Protein AF-A0A5J4XDS5-F1 (afdb_monomer)

Solvent-accessible surface area (backbone atoms only — not comparable to full-atom values): 16730 Å² total; per-residue (Å²): 139,86,85,82,84,82,85,80,85,79,83,83,90,84,81,89,80,83,80,83,80,80,86,79,87,75,88,78,88,72,92,75,82,80,78,86,75,79,83,76,83,74,80,75,78,80,73,84,69,52,52,50,58,56,51,57,62,51,55,78,77,50,74,54,53,56,65,38,77,87,55,30,55,80,48,42,25,48,80,45,59,44,34,32,38,56,77,65,32,39,32,36,77,50,63,58,64,36,88,58,99,58,41,68,85,64,78,93,62,82,58,81,91,27,35,31,48,52,88,96,56,61,83,82,47,91,82,33,70,36,68,63,80,68,74,50,74,42,50,81,52,98,84,49,58,71,50,65,70,63,60,63,56,36,54,50,52,30,44,39,34,29,48,46,34,30,65,85,39,68,71,49,20,43,64,34,36,51,49,53,56,50,48,37,42,75,71,60,38,30,49,42,55,36,27,51,19,49,51,58,92,86,55,83,81,58,70,62,60,44,66,70,45,39,88,61,25,81,40,75,66,41,41,38,63,67,58,8,33,76,91,43,60,39,72,33,28,21,36,39,37,35,46,34,37,42,50,44,59,77,77,63,50,57,73,73,52,48,53,54,49,54,61,70,64,48,68,66,87,82,73,89,122

Structure (mmCIF, N/CA/C/O backbone):
data_AF-A0A5J4XDS5-F1
#
_entry.id   AF-A0A5J4XDS5-F1
#
loop_
_atom_site.group_PDB
_atom_site.id
_atom_site.type_symbol
_atom_site.label_atom_id
_atom_site.label_alt_id
_atom_site.label_comp_id
_atom_site.label_asym_id
_atom_site.label_entity_id
_atom_site.label_seq_id
_atom_site.pdbx_PDB_ins_code
_atom_site.Cartn_x
_atom_site.Cartn_y
_atom_site.Cartn_z
_atom_site.occupancy
_atom_site.B_iso_or_equiv
_atom_site.auth_seq_id
_atom_site.auth_comp_id
_atom_site.auth_asym_id
_atom_site.auth_atom_id
_atom_site.pdbx_PDB_model_num
ATOM 1 N N . MET A 1 1 ? 13.659 58.178 -5.964 1.00 44.28 1 MET A N 1
ATOM 2 C CA . MET A 1 1 ? 13.477 57.269 -4.811 1.00 44.28 1 MET A CA 1
ATOM 3 C C . MET A 1 1 ? 14.392 56.071 -5.012 1.00 44.28 1 MET A C 1
ATOM 5 O O . MET A 1 1 ? 14.182 55.314 -5.947 1.00 44.28 1 MET A O 1
ATOM 9 N N . ARG A 1 2 ? 15.479 55.996 -4.236 1.00 33.19 2 ARG A N 1
ATOM 10 C CA . ARG A 1 2 ? 16.483 54.921 -4.272 1.00 33.19 2 ARG A CA 1
ATOM 11 C C . ARG A 1 2 ? 16.094 53.871 -3.234 1.00 33.19 2 ARG A C 1
ATOM 13 O O . ARG A 1 2 ? 15.932 54.232 -2.074 1.00 33.19 2 ARG A O 1
ATOM 20 N N . LEU A 1 3 ? 15.968 52.613 -3.646 1.00 38.84 3 LEU A N 1
ATOM 21 C CA . LEU A 1 3 ? 15.881 51.472 -2.738 1.00 38.84 3 LEU A CA 1
ATOM 22 C C . LEU A 1 3 ? 17.268 50.832 -2.648 1.00 38.84 3 LEU A C 1
ATOM 24 O O . LEU A 1 3 ? 17.855 50.437 -3.653 1.00 38.84 3 LEU A O 1
ATOM 28 N N . THR A 1 4 ? 17.805 50.826 -1.436 1.00 45.28 4 THR A N 1
ATOM 29 C CA . THR A 1 4 ? 19.087 50.243 -1.041 1.00 45.28 4 THR A CA 1
ATOM 30 C C . THR A 1 4 ? 18.968 48.728 -0.904 1.00 45.28 4 THR A C 1
ATOM 32 O O . THR A 1 4 ? 18.099 48.238 -0.187 1.00 45.28 4 THR A O 1
ATOM 35 N N . LEU A 1 5 ? 19.873 48.003 -1.561 1.00 37.03 5 LEU A N 1
ATOM 36 C CA . LEU A 1 5 ? 20.116 46.575 -1.359 1.00 37.03 5 LEU A CA 1
ATOM 37 C C . LEU A 1 5 ? 20.863 46.376 -0.034 1.00 37.03 5 LEU A C 1
ATOM 39 O O . LEU A 1 5 ? 21.970 46.884 0.136 1.00 37.03 5 LEU A O 1
ATOM 43 N N . GLY A 1 6 ? 20.239 45.660 0.900 1.00 38.16 6 GLY A N 1
ATOM 44 C CA . GLY A 1 6 ? 20.872 45.195 2.130 1.00 38.16 6 GLY A CA 1
ATOM 45 C C . GLY A 1 6 ? 21.697 43.940 1.861 1.00 38.16 6 GLY A C 1
ATOM 46 O O . GLY A 1 6 ? 21.172 42.938 1.382 1.00 38.16 6 GLY A O 1
ATOM 47 N N . SER A 1 7 ? 22.989 44.010 2.166 1.00 36.56 7 SER A N 1
ATOM 48 C CA . SER A 1 7 ? 23.911 42.881 2.196 1.00 36.56 7 SER A CA 1
ATOM 49 C C . SER A 1 7 ? 23.673 42.036 3.451 1.00 36.56 7 SER A C 1
ATOM 51 O O . SER A 1 7 ? 23.652 42.555 4.566 1.00 36.56 7 SER A O 1
ATOM 53 N N . TRP A 1 8 ? 23.526 40.724 3.272 1.00 37.97 8 TRP A N 1
ATOM 54 C CA . TRP A 1 8 ? 23.546 39.740 4.353 1.00 37.97 8 TRP A CA 1
ATOM 55 C C . TRP A 1 8 ? 24.728 38.797 4.132 1.00 37.97 8 TRP A C 1
ATOM 57 O O . TRP A 1 8 ? 24.760 38.037 3.168 1.00 37.97 8 TRP A O 1
ATOM 67 N N . HIS A 1 9 ? 25.706 38.877 5.032 1.00 45.34 9 HIS A N 1
ATOM 68 C CA . HIS A 1 9 ? 26.712 37.840 5.243 1.00 45.34 9 HIS A CA 1
ATOM 69 C C . HIS A 1 9 ? 26.133 36.771 6.173 1.00 45.34 9 HIS A C 1
ATOM 71 O O . HIS A 1 9 ? 25.475 37.115 7.157 1.00 45.34 9 HIS A O 1
ATOM 77 N N . PRO A 1 10 ? 26.494 35.501 5.951 1.00 50.22 10 PRO A N 1
ATOM 78 C CA . PRO A 1 10 ? 26.895 34.701 7.096 1.00 50.22 10 PRO A CA 1
ATOM 79 C C . PRO A 1 10 ? 28.240 34.002 6.888 1.00 50.22 10 PRO A C 1
ATOM 81 O O . PRO A 1 10 ? 28.523 33.382 5.867 1.00 50.22 10 PRO A O 1
ATOM 84 N N . ASN A 1 11 ? 29.029 34.168 7.942 1.00 41.88 11 ASN A N 1
ATOM 85 C CA . ASN A 1 11 ? 30.254 33.507 8.349 1.00 41.88 11 ASN A CA 1
ATOM 86 C C . ASN A 1 11 ? 30.497 32.084 7.832 1.00 41.88 11 ASN A C 1
ATOM 88 O O . ASN A 1 11 ? 29.688 31.170 7.979 1.00 41.88 11 ASN A O 1
ATOM 92 N N . GLU A 1 12 ? 31.732 31.930 7.367 1.00 41.53 12 GLU A N 1
ATOM 93 C CA . GLU A 1 12 ? 32.509 30.704 7.322 1.00 41.53 12 GLU A CA 1
ATOM 94 C C . GLU A 1 12 ? 32.644 30.029 8.700 1.00 41.53 12 GLU A C 1
ATOM 96 O O . GLU A 1 12 ? 32.610 30.684 9.744 1.00 41.53 12 GLU A O 1
ATOM 101 N N . ARG A 1 13 ? 33.001 28.737 8.631 1.00 43.00 13 ARG A N 1
ATOM 102 C CA . ARG A 1 13 ? 33.495 27.823 9.679 1.00 43.00 13 ARG A CA 1
ATOM 103 C C . ARG A 1 13 ? 32.410 26.982 10.346 1.00 43.00 13 ARG A C 1
ATOM 105 O O . ARG A 1 13 ? 31.653 27.482 11.164 1.00 43.00 13 ARG A O 1
ATOM 112 N N . THR A 1 14 ? 32.433 25.672 10.071 1.00 39.72 14 THR A N 1
ATOM 113 C CA . THR A 1 14 ? 32.641 24.604 11.077 1.00 39.72 14 THR A CA 1
ATOM 114 C C . THR A 1 14 ? 32.752 23.230 10.384 1.00 39.72 14 THR A C 1
ATOM 116 O O . THR A 1 14 ? 31.780 22.708 9.861 1.00 39.72 14 THR A O 1
ATOM 119 N N . LEU A 1 15 ? 33.982 22.696 10.389 1.00 37.91 15 LEU A N 1
ATOM 120 C CA . LEU A 1 15 ? 34.402 21.285 10.471 1.00 37.91 15 LEU A CA 1
ATOM 121 C C . LEU A 1 15 ? 33.757 20.210 9.564 1.00 37.91 15 LEU A C 1
ATOM 123 O O . LEU A 1 15 ? 32.744 19.599 9.885 1.00 37.91 15 LEU A O 1
ATOM 127 N N . MET A 1 16 ? 34.512 19.854 8.519 1.00 36.12 16 MET A N 1
ATOM 128 C CA . MET A 1 16 ? 34.560 18.510 7.934 1.00 36.12 16 MET A CA 1
ATOM 129 C C . MET A 1 16 ? 35.111 17.511 8.965 1.00 36.12 16 MET A C 1
ATOM 131 O O . MET A 1 16 ? 36.278 17.602 9.348 1.00 36.12 16 MET A O 1
ATOM 135 N N . ALA A 1 17 ? 34.300 16.539 9.379 1.00 37.84 17 ALA A N 1
ATOM 136 C CA . ALA A 1 17 ? 34.775 15.319 10.023 1.00 37.84 17 ALA A CA 1
ATOM 137 C C . ALA A 1 17 ? 34.779 14.194 8.979 1.00 37.84 17 ALA A C 1
ATOM 139 O O . ALA A 1 17 ? 33.749 13.600 8.671 1.00 37.84 17 ALA A O 1
ATOM 140 N N . VAL A 1 18 ? 35.957 13.935 8.410 1.00 36.09 18 VAL A N 1
ATOM 141 C CA . VAL A 1 18 ? 36.234 12.765 7.570 1.00 36.09 18 VAL A CA 1
ATOM 142 C C . VAL A 1 18 ? 36.429 11.573 8.506 1.00 36.09 18 VAL A C 1
ATOM 144 O O . VAL A 1 18 ? 37.469 11.446 9.149 1.00 36.09 18 VAL A O 1
ATOM 147 N N . LEU A 1 19 ? 35.422 10.708 8.613 1.00 38.50 19 LEU A N 1
ATOM 148 C CA . LEU A 1 19 ? 35.568 9.404 9.256 1.00 38.50 19 LEU A CA 1
ATOM 149 C C . LEU A 1 19 ? 36.112 8.409 8.226 1.00 38.50 19 LEU A C 1
ATOM 151 O O . LEU A 1 19 ? 35.382 7.871 7.397 1.00 38.50 19 LEU A O 1
ATOM 155 N N . LEU A 1 20 ? 37.425 8.188 8.297 1.00 36.59 20 LEU A N 1
ATOM 156 C CA . LEU A 1 20 ? 38.096 7.009 7.758 1.00 36.59 20 LEU A CA 1
ATOM 157 C C . LEU A 1 20 ? 37.519 5.762 8.443 1.00 36.59 20 LEU A C 1
ATOM 159 O O . LEU A 1 20 ? 37.804 5.510 9.612 1.00 36.59 20 LEU A O 1
ATOM 163 N N . VAL A 1 21 ? 36.737 4.967 7.715 1.00 39.81 21 VAL A N 1
ATOM 164 C CA . VAL A 1 21 ? 36.449 3.579 8.095 1.00 39.81 21 VAL A CA 1
ATOM 165 C C . VAL A 1 21 ? 37.414 2.700 7.316 1.00 39.81 21 VAL A C 1
ATOM 167 O O . VAL A 1 21 ? 37.189 2.347 6.160 1.00 39.81 21 VAL A O 1
ATOM 170 N N . THR A 1 22 ? 38.543 2.400 7.948 1.00 43.88 22 THR A N 1
ATOM 171 C CA . THR A 1 22 ? 39.492 1.397 7.485 1.00 43.88 22 THR A CA 1
ATOM 172 C C . THR A 1 22 ? 38.860 0.012 7.582 1.00 43.88 22 THR A C 1
ATOM 174 O O . THR A 1 22 ? 38.459 -0.467 8.640 1.00 43.88 22 THR A O 1
ATOM 177 N N . SER A 1 23 ? 38.797 -0.626 6.425 1.00 45.25 23 SER A N 1
ATOM 178 C CA . SER A 1 23 ? 38.505 -2.029 6.183 1.00 45.25 23 SER A CA 1
ATOM 179 C C . SER A 1 23 ? 39.371 -2.969 7.032 1.00 45.25 23 SER A C 1
ATOM 181 O O . SER A 1 23 ? 40.581 -3.061 6.825 1.00 45.25 23 SER A O 1
ATOM 183 N N . LEU A 1 24 ? 38.731 -3.728 7.923 1.00 43.62 24 LEU A N 1
ATOM 184 C CA . LEU A 1 24 ? 39.265 -4.957 8.515 1.00 43.62 24 LEU A CA 1
ATOM 185 C C . LEU A 1 24 ? 38.541 -6.146 7.873 1.00 43.62 24 LEU A C 1
ATOM 187 O O . LEU A 1 24 ? 37.486 -6.591 8.319 1.00 43.62 24 LEU A O 1
ATOM 191 N N . LEU A 1 25 ? 39.121 -6.638 6.777 1.00 47.53 25 LEU A N 1
ATOM 192 C CA . LEU A 1 25 ? 38.858 -7.973 6.248 1.00 47.53 25 LEU A CA 1
ATOM 193 C C . LEU A 1 25 ? 39.498 -8.978 7.209 1.00 47.53 25 LEU A C 1
ATOM 195 O O . LEU A 1 25 ? 40.698 -9.234 7.135 1.00 47.53 25 LEU A O 1
ATOM 199 N N . GLN A 1 26 ? 38.700 -9.531 8.120 1.00 52.78 26 GLN A N 1
ATOM 200 C CA . GLN A 1 26 ? 39.111 -10.658 8.948 1.00 52.78 26 GLN A CA 1
ATOM 201 C C . GLN A 1 26 ? 38.368 -11.911 8.487 1.00 52.78 26 GLN A C 1
ATOM 203 O O . GLN A 1 26 ? 37.186 -12.122 8.752 1.00 52.78 26 GLN A O 1
ATOM 208 N N . THR A 1 27 ? 39.096 -12.724 7.731 1.00 52.31 27 THR A N 1
ATOM 209 C CA . THR A 1 27 ? 38.747 -14.076 7.315 1.00 52.31 27 THR A CA 1
ATOM 210 C C . THR A 1 27 ? 38.694 -14.998 8.533 1.00 52.31 27 THR A C 1
ATOM 212 O O . THR A 1 27 ? 39.710 -15.529 8.973 1.00 52.31 27 THR A O 1
ATOM 215 N N . CYS A 1 28 ? 37.495 -15.242 9.059 1.00 49.91 28 CYS A N 1
ATOM 216 C CA . CYS A 1 28 ? 37.241 -16.376 9.945 1.00 49.91 28 CYS A CA 1
ATOM 217 C C . CYS A 1 28 ? 36.595 -17.503 9.136 1.00 49.91 28 CYS A C 1
ATOM 219 O O . CYS A 1 28 ? 35.375 -17.613 9.037 1.00 49.91 28 CYS A O 1
ATOM 221 N N . ALA A 1 29 ? 37.439 -18.356 8.553 1.00 51.97 29 ALA A N 1
ATOM 222 C CA . ALA A 1 29 ? 37.037 -19.701 8.176 1.00 51.97 29 ALA A CA 1
ATOM 223 C C . ALA A 1 29 ? 36.896 -20.518 9.469 1.00 51.97 29 ALA A C 1
ATOM 225 O O . ALA A 1 29 ? 37.878 -20.812 10.147 1.00 51.97 29 ALA A O 1
ATOM 226 N N . SER A 1 30 ? 35.667 -20.849 9.850 1.00 51.22 30 SER A N 1
ATOM 227 C CA . SER A 1 30 ? 35.390 -21.781 10.942 1.00 51.22 30 SER A CA 1
ATOM 228 C C . SER A 1 30 ? 34.390 -22.811 10.449 1.00 51.22 30 SER A C 1
ATOM 230 O O . SER A 1 30 ? 33.228 -22.509 10.190 1.00 51.22 30 SER A O 1
ATOM 232 N N . SER A 1 31 ? 34.882 -24.036 10.280 1.00 52.12 31 SER A N 1
ATOM 233 C CA . SER A 1 31 ? 34.093 -25.223 9.990 1.00 52.12 31 SER A CA 1
ATOM 234 C C . SER A 1 31 ? 33.185 -25.533 11.180 1.00 52.12 31 SER A C 1
ATOM 236 O O . SER A 1 31 ? 33.650 -26.030 12.207 1.00 52.12 31 SER A O 1
ATOM 238 N N . THR A 1 32 ? 31.893 -25.259 11.052 1.00 50.78 32 THR A N 1
ATOM 239 C CA . THR A 1 32 ? 30.881 -25.722 12.002 1.00 50.78 32 THR A CA 1
ATOM 240 C C . THR A 1 32 ? 30.202 -26.964 11.441 1.00 50.78 32 THR A C 1
ATOM 242 O O . THR A 1 32 ? 29.441 -26.934 10.476 1.00 50.78 32 THR A O 1
ATOM 245 N N . SER A 1 33 ? 30.514 -28.102 12.055 1.00 53.06 33 SER A N 1
ATOM 246 C CA . SER A 1 33 ? 29.739 -29.328 11.932 1.00 53.06 33 SER A CA 1
ATOM 247 C C . SER A 1 33 ? 28.336 -29.076 12.489 1.00 53.06 33 SER A C 1
ATOM 249 O O . SER A 1 33 ? 28.164 -28.748 13.661 1.00 53.06 33 SER A O 1
ATOM 251 N N . PHE A 1 34 ? 27.316 -29.203 11.641 1.00 45.38 34 PHE A N 1
ATOM 252 C CA . PHE A 1 34 ? 25.920 -29.115 12.060 1.00 45.38 34 PHE A CA 1
ATOM 253 C C . PHE A 1 34 ? 25.530 -30.380 12.843 1.00 45.38 34 PHE A C 1
ATOM 255 O O . PHE A 1 34 ? 25.519 -31.470 12.262 1.00 45.38 34 PHE A O 1
ATOM 262 N N . PRO A 1 35 ? 25.155 -30.285 14.132 1.00 55.28 35 PRO A N 1
ATOM 263 C CA . PRO A 1 35 ? 24.505 -31.393 14.809 1.00 55.28 35 PRO A CA 1
ATOM 264 C C . PRO A 1 35 ? 23.098 -31.581 14.223 1.00 55.28 35 PRO A C 1
ATOM 266 O O . PRO A 1 35 ? 22.279 -30.659 14.218 1.00 55.28 35 PRO A O 1
ATOM 269 N N . ARG A 1 36 ? 22.807 -32.795 13.738 1.00 50.47 36 ARG A N 1
ATOM 270 C CA . ARG A 1 36 ? 21.452 -33.251 13.389 1.00 50.47 36 ARG A CA 1
ATOM 271 C C . ARG A 1 36 ? 20.545 -33.110 14.619 1.00 50.47 36 ARG A C 1
ATOM 273 O O . ARG A 1 36 ? 20.553 -33.967 15.498 1.00 50.47 36 ARG A O 1
ATOM 280 N N . ARG A 1 37 ? 19.753 -32.036 14.681 1.00 54.66 37 ARG A N 1
ATOM 281 C CA . ARG A 1 37 ? 18.633 -31.911 15.622 1.00 54.66 37 ARG A CA 1
ATOM 282 C C . ARG A 1 37 ? 17.518 -32.855 15.183 1.00 54.66 37 ARG A C 1
ATOM 284 O O . ARG A 1 37 ? 16.937 -32.677 14.116 1.00 54.66 37 ARG A O 1
ATOM 291 N N . GLY A 1 38 ? 17.234 -33.853 16.016 1.00 47.50 38 GLY A N 1
ATOM 292 C CA . GLY A 1 38 ? 16.010 -34.638 15.929 1.00 47.50 38 GLY A CA 1
ATOM 293 C C . GLY A 1 38 ? 14.800 -33.718 16.075 1.00 47.50 38 GLY A C 1
ATOM 294 O O . GLY A 1 38 ? 14.717 -32.933 17.019 1.00 47.50 38 GLY A O 1
ATOM 295 N N . ILE A 1 39 ? 13.889 -33.791 15.110 1.00 51.75 39 ILE A N 1
ATOM 296 C CA . ILE A 1 39 ? 12.628 -33.056 15.113 1.00 51.75 39 ILE A CA 1
ATOM 297 C C . ILE A 1 39 ? 11.706 -33.771 16.102 1.00 51.75 39 ILE A C 1
ATOM 299 O O . ILE A 1 39 ? 11.041 -34.745 15.759 1.00 51.75 39 ILE A O 1
ATOM 303 N N . ALA A 1 40 ? 11.697 -33.315 17.353 1.00 50.09 40 ALA A N 1
ATOM 304 C CA . ALA A 1 40 ? 10.599 -33.606 18.259 1.00 50.09 40 ALA A CA 1
ATOM 305 C C . ALA A 1 40 ? 9.395 -32.786 17.780 1.00 50.09 40 ALA A C 1
ATOM 307 O O . ALA A 1 40 ? 9.408 -31.556 17.838 1.00 50.09 40 ALA A O 1
ATOM 308 N N . ALA A 1 41 ? 8.386 -33.467 17.240 1.00 47.97 41 ALA A N 1
ATOM 309 C CA . ALA A 1 41 ? 7.118 -32.863 16.861 1.00 47.97 41 ALA A CA 1
ATOM 310 C C . ALA A 1 41 ? 6.388 -32.406 18.131 1.00 47.97 41 ALA A C 1
ATOM 312 O O . ALA A 1 41 ? 5.669 -33.173 18.769 1.00 47.97 41 ALA A O 1
ATOM 313 N N . THR A 1 42 ? 6.607 -31.154 18.529 1.00 49.72 42 THR A N 1
ATOM 314 C CA . THR A 1 42 ? 5.822 -30.511 19.580 1.00 49.72 42 THR A CA 1
ATOM 315 C C . THR A 1 42 ? 4.400 -30.354 19.057 1.00 49.72 42 THR A C 1
ATOM 317 O O . THR A 1 42 ? 4.150 -29.568 18.143 1.00 49.72 42 THR A O 1
ATOM 320 N N . ALA A 1 43 ? 3.473 -31.136 19.607 1.00 46.66 43 ALA A N 1
ATOM 321 C CA . ALA A 1 43 ? 2.050 -31.013 19.337 1.00 46.66 43 ALA A CA 1
ATOM 322 C C . ALA A 1 43 ? 1.596 -29.591 19.705 1.00 46.66 43 ALA A C 1
ATOM 324 O O . ALA A 1 43 ? 1.446 -29.257 20.879 1.00 46.66 43 ALA A O 1
ATOM 325 N N . GLN A 1 44 ? 1.421 -28.734 18.699 1.00 45.72 44 GLN A N 1
ATOM 326 C CA . GLN A 1 44 ? 0.765 -27.446 18.873 1.00 45.72 44 GLN A CA 1
ATOM 327 C C . GLN A 1 44 ? -0.707 -27.717 19.164 1.00 45.72 44 GLN A C 1
ATOM 329 O O . GLN A 1 44 ? -1.492 -28.055 18.276 1.00 45.72 44 GLN A O 1
ATOM 334 N N . THR A 1 45 ? -1.074 -27.598 20.434 1.00 45.69 45 THR A N 1
ATOM 335 C CA . THR A 1 45 ? -2.458 -27.579 20.889 1.00 45.69 45 THR A CA 1
ATOM 336 C C . THR A 1 45 ? -3.162 -26.426 20.176 1.00 45.69 45 THR A C 1
ATOM 338 O O . THR A 1 45 ? -2.945 -25.261 20.500 1.00 45.69 45 THR A O 1
ATOM 341 N N . LYS A 1 46 ? -3.964 -26.746 19.153 1.00 46.81 46 LYS A N 1
ATOM 342 C CA . LYS A 1 46 ? -4.830 -25.806 18.430 1.00 46.81 46 LYS A CA 1
ATOM 343 C C . LYS A 1 46 ? -5.877 -25.266 19.407 1.00 46.81 46 LYS A C 1
ATOM 345 O O . LYS A 1 46 ? -6.981 -25.795 19.509 1.00 46.81 46 LYS A O 1
ATOM 350 N N . THR A 1 47 ? -5.543 -24.218 20.148 1.00 53.59 47 THR A N 1
ATOM 351 C CA . THR A 1 47 ? -6.560 -23.362 20.747 1.00 53.59 47 THR A CA 1
ATOM 352 C C . THR A 1 47 ? -7.282 -22.689 19.588 1.00 53.59 47 THR A C 1
ATOM 354 O O . THR A 1 47 ? -6.724 -21.881 18.851 1.00 53.59 47 THR A O 1
ATOM 357 N N . SER A 1 48 ? -8.525 -23.112 19.370 1.00 52.72 48 SER A N 1
ATOM 358 C CA . SER A 1 48 ? -9.473 -22.557 18.406 1.00 52.72 48 SER A CA 1
ATOM 359 C C . SER A 1 48 ? -9.882 -21.135 18.821 1.00 52.72 48 SER A C 1
ATOM 361 O O . SER A 1 48 ? -11.055 -20.848 19.063 1.00 52.72 48 SER A O 1
ATOM 363 N N . ASN A 1 49 ? -8.919 -20.225 18.931 1.00 58.75 49 ASN A N 1
ATOM 364 C CA . ASN A 1 49 ? -9.220 -18.810 19.019 1.00 58.75 49 ASN A CA 1
ATOM 365 C C . ASN A 1 49 ? -9.602 -18.375 17.610 1.00 58.75 49 ASN A C 1
ATOM 367 O O . ASN A 1 49 ? -8.766 -18.329 16.709 1.00 58.75 49 ASN A O 1
ATOM 371 N N . SER A 1 50 ? -10.899 -18.135 17.410 1.00 73.50 50 SER A N 1
ATOM 372 C CA . SER A 1 50 ? -11.416 -17.583 16.162 1.00 73.50 50 SER A CA 1
ATOM 373 C C . SER A 1 50 ? -10.585 -16.346 15.785 1.00 73.50 50 SER A C 1
ATOM 375 O O . SER A 1 50 ? -10.423 -15.471 16.642 1.00 73.50 50 SER A O 1
ATOM 377 N N . PRO A 1 51 ? -10.073 -16.230 14.544 1.00 72.88 51 PRO A N 1
ATOM 378 C CA . PRO A 1 51 ? -9.284 -15.077 14.093 1.00 72.88 51 PRO A CA 1
ATOM 379 C C . PRO A 1 51 ? -9.953 -13.735 14.412 1.00 72.88 51 PRO A C 1
ATOM 381 O O . PRO A 1 51 ? -9.292 -12.767 14.778 1.00 72.88 51 PRO A O 1
ATOM 384 N N . ARG A 1 52 ? -11.291 -13.710 14.380 1.00 76.00 52 ARG A N 1
ATOM 385 C CA . ARG A 1 52 ? -12.111 -12.559 14.765 1.00 76.00 52 ARG A CA 1
ATOM 386 C C . ARG A 1 52 ? -11.882 -12.120 16.215 1.00 76.00 52 ARG A C 1
ATOM 388 O O . ARG A 1 52 ? -11.769 -10.928 16.471 1.00 76.00 52 ARG A O 1
ATOM 395 N N . ALA A 1 53 ? -11.800 -13.057 17.159 1.00 74.56 53 ALA A N 1
ATOM 396 C CA . ALA A 1 53 ? -11.589 -12.744 18.573 1.00 74.56 53 ALA A CA 1
ATOM 397 C C . ALA A 1 53 ? -10.194 -12.147 18.821 1.00 74.56 53 ALA A C 1
ATOM 399 O O . ALA A 1 53 ? -10.060 -11.223 19.617 1.00 74.56 53 ALA A O 1
ATOM 400 N N . ALA A 1 54 ? -9.176 -12.626 18.097 1.00 75.75 54 ALA A N 1
ATOM 401 C CA . ALA A 1 54 ? -7.824 -12.075 18.175 1.00 75.75 54 ALA A CA 1
ATOM 402 C C . ALA A 1 54 ? -7.764 -10.627 17.662 1.00 75.75 54 ALA A C 1
ATOM 404 O O . ALA A 1 54 ? -7.136 -9.781 18.295 1.00 75.75 54 ALA A O 1
ATOM 405 N N . VAL A 1 55 ? -8.459 -10.327 16.558 1.00 77.94 55 VAL A N 1
ATOM 406 C CA . VAL A 1 55 ? -8.558 -8.956 16.034 1.00 77.94 55 VAL A CA 1
ATOM 407 C C . VAL A 1 55 ? -9.261 -8.041 17.036 1.00 77.94 55 VAL A C 1
ATOM 409 O O . VAL A 1 55 ? -8.734 -6.978 17.342 1.00 77.94 55 VAL A O 1
ATOM 412 N N . VAL A 1 56 ? -10.402 -8.457 17.595 1.00 78.62 56 VAL A N 1
ATOM 413 C CA . VAL A 1 56 ? -11.139 -7.652 18.589 1.00 78.62 56 VAL A CA 1
ATOM 414 C C . VAL A 1 56 ? -10.281 -7.368 19.825 1.00 78.62 56 VAL A C 1
ATOM 416 O O . VAL A 1 56 ? -10.188 -6.217 20.239 1.00 78.62 56 VAL A O 1
ATOM 419 N N . ALA A 1 57 ? -9.604 -8.380 20.373 1.00 75.75 57 ALA A N 1
ATOM 420 C CA . ALA A 1 57 ? -8.757 -8.205 21.552 1.00 75.75 57 ALA A CA 1
ATOM 421 C C . ALA A 1 57 ? -7.599 -7.222 21.303 1.00 75.75 57 ALA A C 1
ATOM 423 O O . ALA A 1 57 ? -7.308 -6.382 22.150 1.00 75.75 57 ALA A O 1
ATOM 424 N N . ASN A 1 58 ? -6.967 -7.280 20.126 1.00 80.56 58 ASN A N 1
ATOM 425 C CA . ASN A 1 58 ? -5.859 -6.384 19.789 1.00 80.56 58 ASN A CA 1
ATOM 426 C C . ASN A 1 58 ? -6.313 -4.920 19.611 1.00 80.56 58 ASN A C 1
ATOM 428 O O . ASN A 1 58 ? -5.545 -3.989 19.852 1.00 80.56 58 ASN A O 1
ATOM 432 N N . GLN A 1 59 ? -7.572 -4.695 19.222 1.00 85.75 59 GLN A N 1
ATOM 433 C CA . GLN A 1 59 ? -8.112 -3.352 19.002 1.00 85.75 59 GLN A CA 1
ATOM 434 C C . GLN A 1 59 ? -8.278 -2.528 20.277 1.00 85.75 59 GLN A C 1
ATOM 436 O O . GLN A 1 59 ? -8.273 -1.299 20.204 1.00 85.75 59 GLN A O 1
ATOM 441 N N . GLU A 1 60 ? -8.450 -3.142 21.441 1.00 87.69 60 GLU A N 1
ATOM 442 C CA . GLU A 1 60 ? -8.657 -2.373 22.672 1.00 87.69 60 GLU A CA 1
ATOM 443 C C . GLU A 1 60 ? -7.368 -1.704 23.162 1.00 87.69 60 GLU A C 1
ATOM 445 O O . GLU A 1 60 ? -7.426 -0.633 23.762 1.00 87.69 60 GLU A O 1
ATOM 450 N N . THR A 1 61 ? -6.209 -2.284 22.846 1.00 90.25 61 THR A N 1
ATOM 451 C CA . THR A 1 61 ? -4.922 -1.894 23.438 1.00 90.25 61 THR A CA 1
ATOM 452 C C . THR A 1 61 ? -3.927 -1.275 22.460 1.00 90.25 61 THR A C 1
ATOM 454 O O . THR A 1 61 ? -2.867 -0.832 22.892 1.00 90.25 61 THR A O 1
ATOM 457 N N . CYS A 1 62 ? -4.213 -1.261 21.157 1.00 92.62 62 CYS A N 1
ATOM 458 C CA . CYS A 1 62 ? -3.264 -0.765 20.162 1.00 92.62 62 CYS A CA 1
ATOM 459 C C . CYS A 1 62 ? -3.313 0.759 19.978 1.00 92.62 62 CYS A C 1
ATOM 461 O O . CYS A 1 62 ? -4.380 1.380 20.018 1.00 92.62 62 CYS A O 1
ATOM 463 N N . GLU A 1 63 ? -2.152 1.341 19.684 1.00 93.31 63 GLU A N 1
ATOM 464 C CA . GLU A 1 63 ? -2.043 2.689 19.134 1.00 93.31 63 GLU A CA 1
ATOM 465 C C . GLU A 1 63 ? -2.221 2.617 17.605 1.00 93.31 63 GLU A C 1
ATOM 467 O O . GLU A 1 63 ? -1.486 1.877 16.946 1.00 93.31 63 GLU A O 1
ATOM 472 N N . PRO A 1 64 ? -3.215 3.310 17.019 1.00 94.38 64 PRO A N 1
ATOM 473 C CA . PRO A 1 64 ? -3.395 3.329 15.571 1.00 94.38 64 PRO A CA 1
ATOM 474 C C . PRO A 1 64 ? -2.186 3.966 14.869 1.00 94.38 64 PRO A C 1
ATOM 476 O O . PRO A 1 64 ? -1.714 5.002 15.341 1.00 94.38 64 PRO A O 1
ATOM 479 N N . PRO A 1 65 ? -1.728 3.428 13.723 1.00 96.62 65 PRO A N 1
ATOM 480 C CA . PRO A 1 65 ? -0.663 4.056 12.949 1.00 96.62 65 PRO A CA 1
ATOM 481 C C . PRO A 1 65 ? -1.023 5.489 12.542 1.00 96.62 65 PRO A C 1
ATOM 483 O O . PRO A 1 65 ? -2.156 5.772 12.128 1.00 96.62 65 PRO A O 1
ATOM 486 N N . HIS A 1 66 ? -0.053 6.391 12.649 1.00 97.38 66 HIS A N 1
ATOM 487 C CA . HIS A 1 66 ? -0.226 7.803 12.342 1.00 97.38 66 HIS A CA 1
ATOM 488 C C . HIS A 1 66 ? -0.018 8.092 10.850 1.00 97.38 66 HIS A C 1
ATOM 490 O O . HIS A 1 66 ? 0.930 7.610 10.225 1.00 97.38 66 HIS A O 1
ATOM 496 N N . PHE A 1 67 ? -0.880 8.946 10.292 1.00 97.56 67 PHE A N 1
ATOM 497 C CA . PHE A 1 67 ? -0.680 9.542 8.977 1.00 97.56 67 PHE A CA 1
ATOM 498 C C . PHE A 1 67 ? -1.325 10.932 8.867 1.00 97.56 67 PHE A C 1
ATOM 500 O O . PHE A 1 67 ? -2.306 11.236 9.549 1.00 97.56 67 PHE A O 1
ATOM 507 N N . VAL A 1 68 ? -0.802 11.763 7.964 1.00 97.12 68 VAL A N 1
ATOM 508 C CA . VAL A 1 68 ? -1.270 13.135 7.720 1.00 97.12 68 VAL A CA 1
ATOM 509 C C . VAL A 1 68 ? -2.103 13.188 6.437 1.00 97.12 68 VAL A C 1
ATOM 511 O O . VAL A 1 68 ? -1.569 13.329 5.340 1.00 97.12 68 VAL A O 1
ATOM 514 N N . ASP A 1 69 ? -3.428 13.087 6.577 1.00 94.69 69 ASP A N 1
ATOM 515 C CA . ASP A 1 69 ? -4.382 12.949 5.458 1.00 94.69 69 ASP A CA 1
ATOM 516 C C . ASP A 1 69 ? -4.224 14.029 4.374 1.00 94.69 69 ASP A C 1
ATOM 518 O O . ASP A 1 69 ? -4.167 13.728 3.182 1.00 94.69 69 ASP A O 1
ATOM 522 N N . TRP A 1 70 ? -4.065 15.291 4.784 1.00 91.50 70 TRP A N 1
ATOM 523 C CA . TRP A 1 70 ? -3.906 16.402 3.847 1.00 91.50 70 TRP A CA 1
ATOM 524 C C . TRP A 1 70 ? -2.565 16.388 3.112 1.00 91.50 70 TRP A C 1
ATOM 526 O O . TRP A 1 70 ? -2.474 17.047 2.094 1.00 91.50 70 TRP A O 1
ATOM 536 N N . ALA A 1 71 ? -1.535 15.685 3.582 1.00 92.94 71 ALA A N 1
ATOM 537 C CA . ALA A 1 71 ? -0.237 15.631 2.904 1.00 92.94 71 ALA A CA 1
ATOM 538 C C . ALA A 1 71 ? -0.135 14.431 1.946 1.00 92.94 71 ALA A C 1
ATOM 540 O O . ALA A 1 71 ? 0.718 14.401 1.061 1.00 92.94 71 ALA A O 1
ATOM 541 N N . LEU A 1 72 ? -1.032 13.443 2.069 1.00 91.62 72 LEU A N 1
ATOM 542 C CA . LEU A 1 72 ? -1.017 12.236 1.237 1.00 91.62 72 LEU A CA 1
ATOM 543 C C . LEU A 1 72 ? -1.145 12.544 -0.262 1.00 91.62 72 LEU A C 1
ATOM 545 O O . LEU A 1 72 ? -0.455 11.926 -1.075 1.00 91.62 72 LEU A O 1
ATOM 549 N N . TRP A 1 73 ? -1.994 13.502 -0.647 1.00 88.06 73 TRP A N 1
ATOM 550 C CA . TRP A 1 73 ? -2.229 13.800 -2.065 1.00 88.06 73 TRP A CA 1
ATOM 551 C C . TRP A 1 73 ? -0.989 14.377 -2.761 1.00 88.06 73 TRP A C 1
ATOM 553 O O . TRP A 1 73 ? -0.793 14.116 -3.950 1.00 88.06 73 TRP A O 1
ATOM 563 N N . GLU A 1 74 ? -0.123 15.091 -2.032 1.00 85.44 74 GLU A N 1
ATOM 564 C CA . GLU A 1 74 ? 1.151 15.619 -2.549 1.00 85.44 74 GLU A CA 1
ATOM 565 C C . GLU A 1 74 ? 2.104 14.487 -2.958 1.00 85.44 74 GLU A C 1
ATOM 567 O O . GLU A 1 74 ? 2.902 14.631 -3.886 1.00 85.44 74 GLU A O 1
ATOM 572 N N . HIS A 1 75 ? 1.947 13.325 -2.321 1.00 88.00 75 HIS A N 1
ATOM 573 C CA . HIS A 1 75 ? 2.693 12.097 -2.592 1.00 88.00 75 HIS A CA 1
ATOM 574 C C . HIS A 1 75 ? 1.931 11.102 -3.477 1.00 88.00 75 HIS A C 1
ATOM 576 O O . HIS A 1 75 ? 2.338 9.951 -3.641 1.00 88.00 75 HIS A O 1
ATOM 582 N N . GLY A 1 76 ? 0.836 11.543 -4.106 1.00 88.62 76 GLY A N 1
ATOM 583 C CA . GLY A 1 76 ? 0.024 10.696 -4.980 1.00 88.62 76 GLY A CA 1
ATOM 584 C C . GLY A 1 76 ? -0.677 9.565 -4.226 1.00 88.62 76 GLY A C 1
ATOM 585 O O . GLY A 1 76 ? -0.884 8.488 -4.793 1.00 88.62 76 GLY A O 1
ATOM 586 N N . CYS A 1 77 ? -1.003 9.802 -2.956 1.00 93.75 77 CYS A N 1
ATOM 587 C CA . CYS A 1 77 ? -1.697 8.874 -2.082 1.00 93.75 77 CYS A CA 1
ATOM 588 C C . CYS A 1 77 ? -3.104 9.368 -1.729 1.00 93.75 77 CYS A C 1
ATOM 590 O O . CYS A 1 77 ? -3.373 10.569 -1.696 1.00 93.75 77 CYS A O 1
ATOM 592 N N . VAL A 1 78 ? -3.995 8.430 -1.418 1.00 94.50 78 VAL A N 1
ATOM 593 C CA . VAL A 1 78 ? -5.322 8.690 -0.847 1.00 94.50 78 VAL A CA 1
ATOM 594 C C . VAL A 1 78 ? -5.600 7.706 0.286 1.00 94.50 78 VAL A C 1
ATOM 596 O O . VAL A 1 78 ? -5.121 6.571 0.257 1.00 94.50 78 VAL A O 1
ATOM 599 N N . ALA A 1 79 ? -6.386 8.125 1.275 1.00 96.44 79 ALA A N 1
ATOM 600 C CA . ALA A 1 79 ? -6.855 7.251 2.343 1.00 96.44 79 ALA A CA 1
ATOM 601 C C . ALA A 1 79 ? -8.268 6.732 2.039 1.00 96.44 79 ALA A C 1
ATOM 603 O O . ALA A 1 79 ? -9.176 7.501 1.718 1.00 96.44 79 ALA A O 1
ATOM 604 N N . GLU A 1 80 ? -8.478 5.428 2.204 1.00 96.00 80 GLU A N 1
ATOM 605 C CA . GLU A 1 80 ? -9.792 4.797 2.087 1.00 96.00 80 GLU A CA 1
ATOM 606 C C . GLU A 1 80 ? -10.190 4.116 3.392 1.00 96.00 80 GLU A C 1
ATOM 608 O O . GLU A 1 80 ? -9.395 3.420 4.021 1.00 96.00 80 GLU A O 1
ATOM 613 N N . ARG A 1 81 ? -11.438 4.328 3.819 1.00 96.31 81 ARG A N 1
ATOM 614 C CA . ARG A 1 81 ? -11.940 3.882 5.126 1.00 96.31 81 ARG A CA 1
ATOM 615 C C . ARG A 1 81 ? -12.899 2.708 5.016 1.00 96.31 81 ARG A C 1
ATOM 617 O O . ARG A 1 81 ? -13.707 2.659 4.088 1.00 96.31 81 ARG A O 1
ATOM 624 N N . ASN A 1 82 ? -12.873 1.851 6.037 1.00 97.00 82 ASN A N 1
ATOM 625 C CA . ASN A 1 82 ? -13.705 0.657 6.183 1.00 97.00 82 ASN A CA 1
ATOM 626 C C . ASN A 1 82 ? -13.649 -0.204 4.908 1.00 97.00 82 ASN A C 1
ATOM 628 O O . ASN A 1 82 ? -14.613 -0.265 4.138 1.00 97.00 82 ASN A O 1
ATOM 632 N N . VAL A 1 83 ? -12.490 -0.819 4.670 1.00 97.31 83 VAL A N 1
ATOM 633 C CA . VAL A 1 83 ? -12.210 -1.594 3.456 1.00 97.31 83 VAL A CA 1
ATOM 634 C C . VAL A 1 83 ? -11.832 -3.017 3.831 1.00 97.31 83 VAL A C 1
ATOM 636 O O . VAL A 1 83 ? -10.975 -3.216 4.686 1.00 97.31 83 VAL A O 1
ATOM 639 N N . CYS A 1 84 ? -12.435 -4.003 3.177 1.00 97.69 84 CYS A N 1
ATOM 640 C CA . CYS A 1 84 ? -11.938 -5.377 3.181 1.00 97.69 84 CYS A CA 1
ATOM 641 C C . CYS A 1 84 ? -11.235 -5.680 1.860 1.00 97.69 84 CYS A C 1
ATOM 643 O O . CYS A 1 84 ? -11.629 -5.156 0.820 1.00 97.69 84 CYS A O 1
ATOM 645 N N . ILE A 1 85 ? -10.219 -6.538 1.887 1.00 97.62 85 ILE A N 1
ATOM 646 C CA . ILE A 1 85 ? -9.494 -6.956 0.685 1.00 97.62 85 ILE A CA 1
ATOM 647 C C . ILE A 1 85 ? -9.626 -8.476 0.537 1.00 97.62 85 ILE A C 1
ATOM 649 O O . ILE A 1 85 ? -9.154 -9.228 1.386 1.00 97.62 85 ILE A O 1
ATOM 653 N N . ASP A 1 86 ? -10.282 -8.941 -0.528 1.00 97.12 86 ASP A N 1
ATOM 654 C CA . ASP A 1 86 ? -10.442 -10.372 -0.844 1.00 97.12 86 ASP A CA 1
ATOM 655 C C . ASP A 1 86 ? -9.901 -10.641 -2.240 1.00 97.12 86 ASP A C 1
ATOM 657 O O . ASP A 1 86 ? -10.448 -10.134 -3.217 1.00 97.12 86 ASP A O 1
ATOM 661 N N . GLN A 1 87 ? -8.840 -11.446 -2.332 1.00 95.56 87 GLN A N 1
ATOM 662 C CA . GLN A 1 87 ? -8.265 -11.887 -3.609 1.00 95.56 87 GLN A CA 1
ATOM 663 C C . GLN A 1 87 ? -7.948 -10.712 -4.556 1.00 95.56 87 GLN A C 1
ATOM 665 O O . GLN A 1 87 ? -8.356 -10.697 -5.716 1.00 95.56 87 GLN A O 1
ATOM 670 N N . GLY A 1 88 ? -7.272 -9.684 -4.036 1.00 95.12 88 GLY A N 1
ATOM 671 C CA . GLY A 1 88 ? -6.918 -8.468 -4.776 1.00 95.12 88 GLY A CA 1
ATOM 672 C C . GLY A 1 88 ? -8.081 -7.508 -5.076 1.00 95.12 88 GLY A C 1
ATOM 673 O O . GLY A 1 88 ? -7.865 -6.489 -5.730 1.00 95.12 88 GLY A O 1
ATOM 674 N N . VAL A 1 89 ? -9.303 -7.793 -4.609 1.00 95.81 89 VAL A N 1
ATOM 675 C CA . VAL A 1 89 ? -10.476 -6.922 -4.786 1.00 95.81 89 VAL A CA 1
ATOM 676 C C . VAL A 1 89 ? -10.731 -6.106 -3.522 1.00 95.81 89 VAL A C 1
ATOM 678 O O . VAL A 1 89 ? -10.826 -6.655 -2.424 1.00 95.81 89 VAL A O 1
ATOM 681 N N . PHE A 1 90 ? -10.911 -4.796 -3.690 1.00 96.50 90 PHE A N 1
ATOM 682 C CA . PHE A 1 90 ? -11.224 -3.862 -2.615 1.00 96.50 90 PHE A CA 1
ATOM 683 C C . PHE A 1 90 ? -12.739 -3.778 -2.418 1.00 96.50 90 PHE A C 1
ATOM 685 O O . PHE A 1 90 ? -13.482 -3.303 -3.281 1.00 96.50 90 PHE A O 1
ATOM 692 N N . ILE A 1 91 ? -13.206 -4.232 -1.262 1.00 96.19 91 ILE A N 1
ATOM 693 C CA . ILE A 1 91 ? -14.610 -4.205 -0.863 1.00 96.19 91 ILE A CA 1
ATOM 694 C C . ILE A 1 91 ? -14.804 -3.036 0.092 1.00 96.19 91 ILE A C 1
ATOM 696 O O . ILE A 1 91 ? -14.360 -3.064 1.240 1.00 96.19 91 ILE A O 1
ATOM 700 N N . VAL A 1 92 ? -15.454 -1.991 -0.401 1.00 95.12 92 VAL A N 1
ATOM 701 C CA . VAL A 1 92 ? -15.633 -0.721 0.303 1.00 95.12 92 VAL A CA 1
ATOM 702 C C . VAL A 1 92 ? -17.041 -0.645 0.883 1.00 95.12 92 VAL A C 1
ATOM 704 O O . VAL A 1 92 ? -18.027 -0.911 0.195 1.00 95.12 92 VAL A O 1
ATOM 707 N N . PHE A 1 93 ? -17.140 -0.231 2.146 1.00 93.50 93 PHE A N 1
ATOM 708 C CA . PHE A 1 93 ? -18.416 -0.138 2.872 1.00 93.50 93 PHE A CA 1
ATOM 709 C C . PHE A 1 93 ? -19.002 1.282 2.885 1.00 93.50 93 PHE A C 1
ATOM 711 O O . PHE A 1 93 ? -20.012 1.545 3.537 1.00 93.50 93 PHE A O 1
ATOM 718 N N . GLN A 1 94 ? -18.379 2.202 2.148 1.00 86.31 94 GLN A N 1
ATOM 719 C CA . GLN A 1 94 ? -18.831 3.581 1.988 1.00 86.31 94 GLN A CA 1
ATOM 720 C C . GLN A 1 94 ? -19.950 3.679 0.942 1.00 86.31 94 GLN A C 1
ATOM 722 O O . GLN A 1 94 ? -19.951 2.961 -0.058 1.00 86.31 94 GLN A O 1
ATOM 727 N N . ASP A 1 95 ? -20.874 4.622 1.120 1.00 82.75 95 ASP A N 1
ATOM 728 C CA . ASP A 1 95 ? -22.028 4.761 0.220 1.00 82.75 95 ASP A CA 1
ATOM 729 C C . ASP A 1 95 ? -21.662 5.254 -1.189 1.00 82.75 95 ASP A C 1
ATOM 731 O O . ASP A 1 95 ? -22.408 5.003 -2.130 1.00 82.75 95 ASP A O 1
ATOM 735 N N . LYS A 1 96 ? -20.490 5.881 -1.363 1.00 77.56 96 LYS A N 1
ATOM 736 C CA . LYS A 1 96 ? -20.018 6.433 -2.650 1.00 77.56 96 LYS A CA 1
ATOM 737 C C . LYS A 1 96 ? -19.864 5.394 -3.772 1.00 77.56 96 LYS A C 1
ATOM 739 O O . LYS A 1 96 ? -19.964 5.733 -4.946 1.00 77.56 96 LYS A O 1
ATOM 744 N N . VAL A 1 97 ? -19.635 4.127 -3.416 1.00 77.94 97 VAL A N 1
ATOM 745 C CA . VAL A 1 97 ? -19.490 3.004 -4.365 1.00 77.94 97 VAL A CA 1
ATOM 746 C C . VAL A 1 97 ? -20.730 2.114 -4.453 1.00 77.94 97 VAL A C 1
ATOM 748 O O . VAL A 1 97 ? -20.764 1.199 -5.276 1.00 77.94 97 VAL A O 1
ATOM 751 N N . LYS A 1 98 ? -21.756 2.345 -3.623 1.00 81.00 98 LYS A N 1
ATOM 752 C CA . LYS A 1 98 ? -23.015 1.591 -3.690 1.00 81.00 98 LYS A CA 1
ATOM 753 C C . LYS A 1 98 ? -23.818 2.068 -4.895 1.00 81.00 98 LYS A C 1
ATOM 755 O O . LYS A 1 98 ? -24.109 3.262 -4.965 1.00 81.00 98 LYS A O 1
ATOM 760 N N . PRO A 1 99 ? -24.209 1.170 -5.823 1.00 73.12 99 PRO A N 1
ATOM 761 C CA . PRO A 1 99 ? -25.141 1.525 -6.885 1.00 73.12 99 PRO A CA 1
ATOM 762 C C . PRO A 1 99 ? -26.408 2.137 -6.274 1.00 73.12 99 PRO A C 1
ATOM 764 O O . PRO A 1 99 ? -27.031 1.533 -5.401 1.00 73.12 99 PRO A O 1
ATOM 767 N N . GLY A 1 100 ? -26.765 3.354 -6.684 1.00 77.25 100 GLY A N 1
ATOM 768 C CA . GLY A 1 100 ? -27.876 4.096 -6.091 1.00 77.25 100 GLY A CA 1
ATOM 769 C C . GLY A 1 100 ? -27.708 5.608 -6.208 1.00 77.25 100 GLY A C 1
ATOM 770 O O . GLY A 1 100 ? -26.922 6.100 -7.014 1.00 77.25 100 GLY A O 1
ATOM 771 N N . LYS A 1 101 ? -28.451 6.355 -5.382 1.00 65.56 101 LYS A N 1
ATOM 772 C CA . LYS A 1 101 ? -28.575 7.823 -5.474 1.00 65.56 101 LYS A CA 1
ATOM 773 C C . LYS A 1 101 ? -27.243 8.581 -5.360 1.00 65.56 101 LYS A C 1
ATOM 775 O O . LYS A 1 101 ? -27.123 9.663 -5.919 1.00 65.56 101 LYS A O 1
ATOM 780 N N . ASN A 1 102 ? -26.260 8.004 -4.667 1.00 74.69 102 ASN A N 1
ATOM 781 C CA . ASN A 1 102 ? -24.958 8.624 -4.401 1.00 74.69 102 ASN A CA 1
ATOM 782 C C . ASN A 1 102 ? -23.804 7.949 -5.165 1.00 74.69 102 ASN A C 1
ATOM 784 O O . ASN A 1 102 ? -22.641 8.192 -4.847 1.00 74.69 102 ASN A O 1
ATOM 788 N N . PHE A 1 103 ? -24.105 7.085 -6.142 1.00 77.00 103 PHE A N 1
ATOM 789 C CA . PHE A 1 103 ? -23.077 6.445 -6.9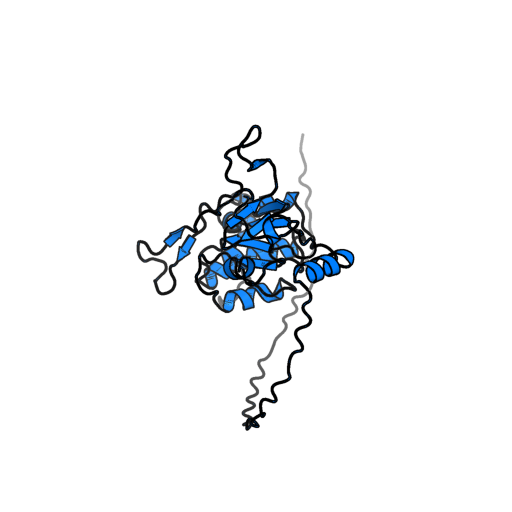55 1.00 77.00 103 PHE A CA 1
ATOM 790 C C . PHE A 1 103 ? -22.455 7.472 -7.899 1.00 77.00 103 PHE A C 1
ATOM 792 O O . PHE A 1 103 ? -23.109 7.946 -8.826 1.00 77.00 103 PHE A O 1
ATOM 799 N N . THR A 1 104 ? -21.187 7.813 -7.682 1.00 70.69 104 THR A N 1
ATOM 800 C CA . THR A 1 104 ? -20.513 8.816 -8.517 1.00 70.69 104 THR A CA 1
ATOM 801 C C . THR A 1 104 ? -19.903 8.224 -9.788 1.00 70.69 104 THR A C 1
ATOM 803 O O . THR A 1 104 ? -19.420 8.973 -10.633 1.00 70.69 104 THR A O 1
ATOM 806 N N . GLY A 1 105 ? -19.868 6.889 -9.925 1.00 69.12 105 GLY A N 1
ATOM 807 C CA . GLY A 1 105 ? -19.171 6.199 -11.020 1.00 69.12 105 GLY A CA 1
ATOM 808 C C . GLY A 1 105 ? -17.668 6.489 -11.080 1.00 69.12 105 GLY A C 1
ATOM 809 O O . GLY A 1 105 ? -16.994 6.063 -12.014 1.00 69.12 105 GLY A O 1
ATOM 810 N N . THR A 1 106 ? -17.138 7.233 -10.107 1.00 68.94 106 THR A N 1
ATOM 811 C CA . THR A 1 106 ? -15.757 7.689 -10.102 1.00 68.94 106 THR A CA 1
ATOM 812 C C . THR A 1 106 ? -14.868 6.547 -9.652 1.00 68.94 106 THR A C 1
ATOM 814 O O . THR A 1 106 ? -15.108 5.913 -8.623 1.00 68.94 106 THR A O 1
ATOM 817 N N . GLN A 1 107 ? -13.816 6.307 -10.421 1.00 77.31 107 GLN A N 1
ATOM 818 C CA . GLN A 1 107 ? -12.737 5.437 -10.003 1.00 77.31 107 GLN A CA 1
ATOM 819 C C . GLN A 1 107 ? -12.127 5.994 -8.707 1.00 77.31 107 GLN A C 1
ATOM 821 O O . GLN A 1 107 ? -11.658 7.129 -8.689 1.00 77.31 107 GLN A O 1
ATOM 826 N N . LEU A 1 108 ? -12.160 5.214 -7.620 1.00 84.50 108 LEU A N 1
ATOM 827 C CA . LEU A 1 108 ? -11.654 5.666 -6.314 1.00 84.50 108 LEU A CA 1
ATOM 828 C C . LEU A 1 108 ? -10.145 5.908 -6.322 1.00 84.50 108 LEU A C 1
ATOM 830 O O . LEU A 1 108 ? -9.643 6.747 -5.583 1.00 84.50 108 LEU A O 1
ATOM 834 N N . PHE A 1 109 ? -9.429 5.169 -7.167 1.00 90.00 109 PHE A N 1
ATOM 835 C CA . PHE A 1 109 ? -7.991 5.285 -7.297 1.00 90.00 109 PHE A CA 1
ATOM 836 C C . PHE A 1 109 ? -7.532 4.918 -8.707 1.00 90.00 109 PHE A C 1
ATOM 838 O O . PHE A 1 109 ? -7.877 3.847 -9.213 1.00 90.00 109 PHE A O 1
ATOM 845 N N . ASP A 1 110 ? -6.749 5.798 -9.333 1.00 87.94 110 ASP A N 1
ATOM 846 C CA . ASP A 1 110 ? -6.188 5.584 -10.667 1.00 87.94 110 ASP A CA 1
ATOM 847 C C . ASP A 1 110 ? -4.703 5.207 -10.608 1.00 87.94 110 ASP A C 1
ATOM 849 O O . ASP A 1 110 ? -3.828 6.018 -10.276 1.00 87.94 110 ASP A O 1
ATOM 853 N N . THR A 1 111 ? -4.404 3.985 -11.042 1.00 84.62 111 THR A N 1
ATOM 854 C CA . THR A 1 111 ? -3.030 3.475 -11.183 1.00 84.62 111 THR A CA 1
ATOM 855 C C . THR A 1 111 ? -2.348 3.927 -12.471 1.00 84.62 111 THR A C 1
ATOM 857 O O . THR A 1 111 ? -1.191 3.590 -12.709 1.00 84.62 111 THR A O 1
ATOM 860 N N . GLY A 1 112 ? -3.026 4.731 -13.295 1.00 85.31 112 GLY A N 1
ATOM 861 C CA . GLY A 1 112 ? -2.581 5.163 -14.611 1.00 85.31 112 GLY A CA 1
ATOM 862 C C . GLY A 1 112 ? -1.146 5.671 -14.603 1.00 85.31 112 GLY A C 1
ATOM 863 O O . GLY A 1 112 ? -0.775 6.552 -13.826 1.00 85.31 112 GLY A O 1
ATOM 864 N N . GLY A 1 113 ? -0.317 5.103 -15.471 1.00 82.88 113 GLY A N 1
ATOM 865 C CA . GLY A 1 113 ? 1.098 5.431 -15.502 1.00 82.88 113 GLY A CA 1
ATOM 866 C C . GLY A 1 113 ? 1.937 4.714 -14.445 1.00 82.88 113 GLY A C 1
ATOM 867 O O . GLY A 1 113 ? 3.027 5.187 -14.181 1.00 82.88 113 GLY A O 1
ATOM 868 N N . ALA A 1 114 ? 1.471 3.632 -13.823 1.00 87.69 114 ALA A N 1
ATOM 869 C CA . ALA A 1 114 ? 2.331 2.641 -13.180 1.00 87.69 114 ALA A CA 1
ATOM 870 C C . ALA A 1 114 ? 2.496 1.444 -14.129 1.00 87.69 114 ALA A C 1
ATOM 872 O O . ALA A 1 114 ? 1.522 0.976 -14.725 1.00 87.69 114 ALA A O 1
ATOM 873 N N . PHE A 1 115 ? 3.725 0.955 -14.284 1.00 90.19 115 PHE A N 1
ATOM 874 C CA . PHE A 1 115 ? 4.041 -0.179 -15.151 1.00 90.19 115 PHE A CA 1
ATOM 875 C C . PHE A 1 115 ? 5.101 -1.059 -14.498 1.00 90.19 115 PHE A C 1
ATOM 877 O O . PHE A 1 115 ? 5.896 -0.586 -13.683 1.00 90.19 115 PHE A O 1
ATOM 884 N N . TYR A 1 116 ? 5.144 -2.310 -14.928 1.00 90.62 116 TYR A N 1
ATOM 885 C CA . TYR A 1 116 ? 6.202 -3.249 -14.605 1.00 90.62 116 TYR A CA 1
ATOM 886 C C . TYR A 1 116 ? 6.746 -3.900 -15.879 1.00 90.62 116 TYR A C 1
ATOM 888 O O . TYR A 1 116 ? 6.081 -3.944 -16.919 1.00 90.62 116 TYR A O 1
ATOM 896 N N . ASN A 1 117 ? 7.969 -4.403 -15.790 1.00 88.56 117 ASN A N 1
ATOM 897 C CA . ASN A 1 117 ? 8.534 -5.363 -16.725 1.00 88.56 117 ASN A CA 1
ATOM 898 C C . ASN A 1 117 ? 8.082 -6.771 -16.360 1.00 88.56 117 ASN A C 1
ATOM 900 O O . ASN A 1 117 ? 8.163 -7.167 -15.202 1.00 88.56 117 ASN A O 1
ATOM 904 N N . VAL A 1 118 ? 7.658 -7.558 -17.345 1.00 86.56 118 VAL A N 1
ATOM 905 C CA . VAL A 1 118 ? 7.438 -8.992 -17.122 1.00 86.56 118 VAL A CA 1
ATOM 906 C C . VAL A 1 118 ? 8.770 -9.632 -16.692 1.00 86.56 118 VAL A C 1
ATOM 908 O O . VAL A 1 118 ? 9.733 -9.565 -17.466 1.00 86.56 118 VAL A O 1
ATOM 911 N N . PRO A 1 119 ? 8.856 -10.252 -15.497 1.00 85.88 119 PRO A N 1
ATOM 912 C CA . PRO A 1 119 ? 10.092 -10.870 -15.030 1.00 85.88 119 PRO A CA 1
ATOM 913 C C . PRO A 1 119 ? 10.650 -11.875 -16.043 1.00 85.88 119 PRO A C 1
ATOM 915 O O . PRO A 1 119 ? 9.907 -12.672 -16.616 1.00 85.88 119 PRO A O 1
ATOM 918 N N . GLY A 1 120 ? 11.967 -11.842 -16.256 1.00 84.56 120 GLY A N 1
ATOM 919 C CA . GLY A 1 120 ? 12.657 -12.699 -17.229 1.00 84.56 120 GLY A CA 1
ATOM 920 C C . GLY A 1 120 ? 12.793 -12.102 -18.633 1.00 84.56 120 GLY A C 1
ATOM 921 O O . GLY A 1 120 ? 13.455 -12.705 -19.476 1.00 84.56 120 GLY A O 1
ATOM 922 N N . PHE A 1 121 ? 12.240 -10.913 -18.885 1.00 82.50 121 PHE A N 1
ATOM 923 C CA . PHE A 1 121 ? 12.453 -10.169 -20.125 1.00 82.50 121 PHE A CA 1
ATOM 924 C C . PHE A 1 121 ? 13.228 -8.869 -19.881 1.00 82.50 121 PHE A C 1
ATOM 926 O O . PHE A 1 121 ? 13.172 -8.293 -18.800 1.00 82.50 121 PHE A O 1
ATOM 933 N N . MET A 1 122 ? 13.947 -8.391 -20.902 1.00 73.75 122 MET A N 1
ATOM 934 C CA . MET A 1 122 ? 14.675 -7.120 -20.827 1.00 73.75 122 MET A CA 1
ATOM 935 C C . MET A 1 122 ? 13.724 -5.912 -20.873 1.00 73.75 122 MET A C 1
ATOM 937 O O . MET A 1 122 ? 12.722 -5.922 -21.597 1.00 73.75 122 MET A O 1
ATOM 941 N N . ASP A 1 123 ? 14.102 -4.840 -20.171 1.00 65.31 123 ASP A N 1
ATOM 942 C CA . ASP A 1 123 ? 13.270 -3.645 -19.952 1.00 65.31 123 ASP A CA 1
ATOM 943 C C . ASP A 1 123 ? 12.876 -2.888 -21.231 1.00 65.31 123 ASP A C 1
ATOM 945 O O . ASP A 1 123 ? 11.860 -2.202 -21.269 1.00 65.31 123 ASP A O 1
ATOM 949 N N . ASN A 1 124 ? 13.627 -3.060 -22.320 1.00 66.38 124 ASN A N 1
ATOM 950 C CA . ASN A 1 124 ? 13.418 -2.330 -23.576 1.00 66.38 124 ASN A CA 1
ATOM 951 C C . ASN A 1 124 ? 12.863 -3.188 -24.718 1.00 66.38 124 ASN A C 1
ATOM 953 O O . ASN A 1 124 ? 12.815 -2.740 -25.866 1.00 66.38 124 ASN A O 1
ATOM 957 N N . LEU A 1 125 ? 12.449 -4.426 -24.442 1.00 74.75 125 LEU A N 1
ATOM 958 C CA . LEU A 1 125 ? 11.824 -5.244 -25.472 1.00 74.75 125 LEU A CA 1
ATOM 959 C C . LEU A 1 125 ? 10.383 -4.760 -25.700 1.00 74.75 125 LEU A C 1
ATOM 961 O O . LEU A 1 125 ? 9.584 -4.626 -24.776 1.00 74.75 125 LEU A O 1
ATOM 965 N N . LYS A 1 126 ? 10.029 -4.474 -26.956 1.00 74.38 126 LYS A N 1
ATOM 966 C CA . LYS A 1 126 ? 8.682 -4.005 -27.304 1.00 74.38 126 LYS A CA 1
ATOM 967 C C . LYS A 1 126 ? 7.630 -4.981 -26.761 1.00 74.38 126 LYS A C 1
ATOM 969 O O . LYS A 1 126 ? 7.619 -6.147 -27.136 1.00 74.38 126 LYS A O 1
ATOM 974 N N . GLY A 1 127 ? 6.733 -4.476 -25.915 1.00 74.00 127 GLY A N 1
ATOM 975 C CA . GLY A 1 127 ? 5.650 -5.258 -25.312 1.00 74.00 127 GLY A CA 1
ATOM 976 C C . GLY A 1 127 ? 5.932 -5.811 -23.912 1.00 74.00 127 GLY A C 1
ATOM 977 O O . GLY A 1 127 ? 5.023 -6.393 -23.335 1.00 74.00 127 GLY A O 1
ATOM 978 N N . THR A 1 128 ? 7.125 -5.615 -23.336 1.00 80.81 128 THR A N 1
ATOM 979 C CA . THR A 1 128 ? 7.412 -6.067 -21.957 1.00 80.81 128 THR A CA 1
ATOM 980 C C . THR A 1 128 ? 6.985 -5.069 -20.890 1.00 80.81 128 THR A C 1
ATOM 982 O O . THR A 1 128 ? 6.720 -5.467 -19.756 1.00 80.81 128 THR A O 1
ATOM 985 N N . LYS A 1 129 ? 6.847 -3.789 -21.262 1.00 88.50 129 LYS A N 1
ATOM 986 C CA . LYS A 1 129 ? 6.231 -2.753 -20.429 1.00 88.50 129 LYS A CA 1
ATOM 987 C C . LYS A 1 129 ? 4.734 -3.020 -20.300 1.00 88.50 129 LYS A C 1
ATOM 989 O O . LYS A 1 129 ? 3.960 -2.718 -21.212 1.00 88.50 129 LYS A O 1
ATOM 994 N N . THR A 1 130 ? 4.339 -3.535 -19.146 1.00 90.69 130 THR A N 1
ATOM 995 C CA . THR A 1 130 ? 2.963 -3.934 -18.861 1.00 90.69 130 THR A CA 1
ATOM 996 C C . THR A 1 130 ? 2.354 -2.967 -17.850 1.00 90.69 130 THR A C 1
ATOM 998 O O . THR A 1 130 ? 2.948 -2.743 -16.794 1.00 90.69 130 THR A O 1
ATOM 1001 N N . PRO A 1 131 ? 1.211 -2.324 -18.154 1.00 91.94 131 PRO A N 1
ATOM 1002 C CA . PRO A 1 131 ? 0.514 -1.517 -17.163 1.00 91.94 131 PRO A CA 1
ATOM 1003 C C . PRO A 1 131 ? -0.036 -2.423 -16.068 1.00 91.94 131 PRO A C 1
ATOM 1005 O O . PRO A 1 131 ? -0.524 -3.518 -16.353 1.00 91.94 131 PRO A O 1
ATOM 1008 N N . PHE A 1 132 ? -0.007 -1.945 -14.828 1.00 93.44 132 PHE A N 1
ATOM 1009 C CA . PHE A 1 132 ? -0.727 -2.636 -13.767 1.00 93.44 132 PHE A CA 1
ATOM 1010 C C . PHE A 1 132 ? -2.221 -2.681 -14.057 1.00 93.44 132 PHE A C 1
ATOM 1012 O O . PHE A 1 132 ? -2.796 -1.759 -14.652 1.00 93.44 132 PHE A O 1
ATOM 1019 N N . ARG A 1 133 ? -2.865 -3.750 -13.589 1.00 93.12 133 ARG A N 1
ATOM 1020 C CA . ARG A 1 133 ? -4.324 -3.803 -13.580 1.00 93.12 133 ARG A CA 1
ATOM 1021 C C . ARG A 1 133 ? -4.868 -2.727 -12.649 1.00 93.12 133 ARG A C 1
ATOM 1023 O O . ARG A 1 133 ? -4.401 -2.552 -11.525 1.00 93.12 133 ARG A O 1
ATOM 1030 N N . GLN A 1 134 ? -5.894 -2.025 -13.126 1.00 92.94 134 GLN A N 1
ATOM 1031 C CA . GLN A 1 134 ? -6.605 -1.070 -12.291 1.00 92.94 134 GLN A CA 1
ATOM 1032 C C . GLN A 1 134 ? -7.263 -1.813 -11.116 1.00 92.94 134 GLN A C 1
ATOM 1034 O O . GLN A 1 134 ? -7.885 -2.858 -11.341 1.00 92.94 134 GLN A O 1
ATOM 1039 N N . PRO A 1 135 ? -7.145 -1.304 -9.877 1.00 94.06 135 PRO A N 1
ATOM 1040 C CA . PRO A 1 135 ? -7.769 -1.907 -8.713 1.00 94.06 135 PRO A CA 1
ATOM 1041 C C . PRO A 1 135 ? -9.276 -1.996 -8.905 1.00 94.06 135 PRO A C 1
ATOM 1043 O O . PRO A 1 135 ? -9.944 -1.024 -9.269 1.00 94.06 135 PRO A O 1
ATOM 1046 N N . MET A 1 136 ? -9.816 -3.175 -8.621 1.00 92.94 136 MET A N 1
ATOM 1047 C CA . MET A 1 136 ? -11.253 -3.380 -8.618 1.00 92.94 136 MET A CA 1
ATOM 1048 C C . MET A 1 136 ? -11.815 -2.951 -7.267 1.00 92.94 136 MET A C 1
ATOM 1050 O O . MET A 1 136 ? -11.508 -3.560 -6.242 1.00 92.94 136 MET A O 1
ATOM 1054 N N . PHE A 1 137 ? -12.675 -1.936 -7.286 1.00 92.94 137 PHE A N 1
ATOM 1055 C CA . PHE A 1 137 ? -13.476 -1.536 -6.135 1.00 92.94 137 PHE A CA 1
ATOM 1056 C C . PHE A 1 137 ? -14.911 -2.000 -6.321 1.00 92.94 137 PHE A C 1
ATOM 1058 O O . PHE A 1 137 ? -15.505 -1.809 -7.383 1.00 92.94 137 PHE A O 1
ATOM 1065 N N . ARG A 1 138 ? -15.487 -2.579 -5.274 1.00 92.50 138 ARG A N 1
ATOM 1066 C CA . ARG A 1 138 ? -16.902 -2.947 -5.242 1.00 92.50 138 ARG A CA 1
ATOM 1067 C C . ARG A 1 138 ? -17.470 -2.816 -3.842 1.00 92.50 138 ARG A C 1
ATOM 1069 O O . ARG A 1 138 ? -16.747 -2.621 -2.872 1.00 92.50 138 ARG A O 1
ATOM 1076 N N . THR A 1 139 ? -18.776 -2.983 -3.742 1.00 92.94 139 THR A N 1
ATOM 1077 C CA . THR A 1 139 ? -19.467 -3.108 -2.461 1.00 92.94 139 THR A CA 1
ATOM 1078 C C . THR A 1 139 ? -19.617 -4.565 -2.061 1.00 92.94 139 THR A C 1
ATOM 1080 O O . THR A 1 139 ? -19.392 -5.479 -2.869 1.00 92.94 139 THR A O 1
ATOM 1083 N N . ASN A 1 140 ? -19.939 -4.786 -0.788 1.00 93.44 140 ASN A N 1
ATOM 1084 C CA . ASN A 1 140 ? -20.210 -6.121 -0.291 1.00 93.44 140 ASN A CA 1
ATOM 1085 C C . ASN A 1 140 ? -21.529 -6.663 -0.872 1.00 93.44 140 ASN A C 1
ATOM 1087 O O . ASN A 1 140 ? -22.459 -5.919 -1.182 1.00 93.44 140 ASN A O 1
ATOM 1091 N N . THR A 1 141 ? -21.608 -7.979 -1.021 1.00 93.12 141 THR A N 1
ATOM 1092 C CA . THR A 1 141 ? -22.767 -8.704 -1.550 1.00 93.12 141 THR A CA 1
ATOM 1093 C C . THR A 1 141 ? -23.095 -9.881 -0.642 1.00 93.12 141 THR A C 1
ATOM 1095 O O . THR A 1 141 ? -22.225 -10.376 0.063 1.00 93.12 141 THR A O 1
ATOM 1098 N N . HIS A 1 142 ? -24.319 -10.409 -0.714 1.00 95.00 142 HIS A N 1
ATOM 1099 C CA . HIS A 1 142 ? -24.729 -11.601 0.047 1.00 95.00 142 HIS A CA 1
ATOM 1100 C C . HIS A 1 142 ? -23.925 -12.877 -0.283 1.00 95.00 142 HIS A C 1
ATOM 1102 O O . HIS A 1 142 ? -24.102 -13.892 0.381 1.00 95.00 142 HIS A O 1
ATOM 1108 N N . ARG A 1 143 ? -23.084 -12.851 -1.328 1.00 95.25 143 ARG A N 1
ATOM 1109 C CA . ARG A 1 143 ? -22.196 -13.959 -1.715 1.00 95.25 143 ARG A CA 1
ATOM 1110 C C . ARG A 1 143 ? -20.800 -13.848 -1.108 1.00 95.25 143 ARG A C 1
ATOM 1112 O O . ARG A 1 143 ? -19.985 -14.742 -1.325 1.00 95.25 143 ARG A O 1
ATOM 1119 N N . ASP A 1 144 ? -20.511 -12.756 -0.406 1.00 95.88 144 ASP A N 1
ATOM 1120 C CA . ASP A 1 144 ? -19.219 -12.585 0.239 1.00 95.88 144 ASP A CA 1
ATOM 1121 C C . ASP A 1 144 ? -19.057 -13.545 1.425 1.00 95.88 144 ASP A C 1
ATOM 1123 O O . ASP A 1 144 ? -20.048 -13.969 2.027 1.00 95.88 144 ASP A O 1
ATOM 1127 N N . PRO A 1 145 ? -17.814 -13.910 1.777 1.00 95.00 145 PRO A N 1
ATOM 1128 C CA . PRO A 1 145 ? -17.562 -14.760 2.930 1.00 95.00 145 PRO A CA 1
ATOM 1129 C C . PRO A 1 145 ? -18.068 -14.134 4.245 1.00 95.00 145 PRO A C 1
ATOM 1131 O O . PRO A 1 145 ? -18.130 -12.905 4.356 1.00 95.00 145 PRO A O 1
ATOM 1134 N N . PRO A 1 146 ? -18.382 -14.947 5.274 1.00 94.25 146 PRO A N 1
ATOM 1135 C CA . PRO A 1 146 ? -18.987 -14.458 6.517 1.00 94.25 146 PRO A CA 1
ATOM 1136 C C . PRO A 1 146 ? -18.208 -13.342 7.224 1.00 94.25 146 PRO A C 1
ATOM 1138 O O . PRO A 1 146 ? -18.813 -12.434 7.784 1.00 94.25 146 PRO A O 1
ATOM 1141 N N . ASP A 1 147 ? -16.876 -13.372 7.168 1.00 93.44 147 ASP A N 1
ATOM 1142 C CA . ASP A 1 147 ? -16.010 -12.359 7.779 1.00 93.44 147 ASP A CA 1
ATOM 1143 C C . ASP A 1 147 ? -16.010 -11.011 7.037 1.00 93.44 147 ASP A C 1
ATOM 1145 O O . ASP A 1 147 ? -15.572 -10.011 7.594 1.00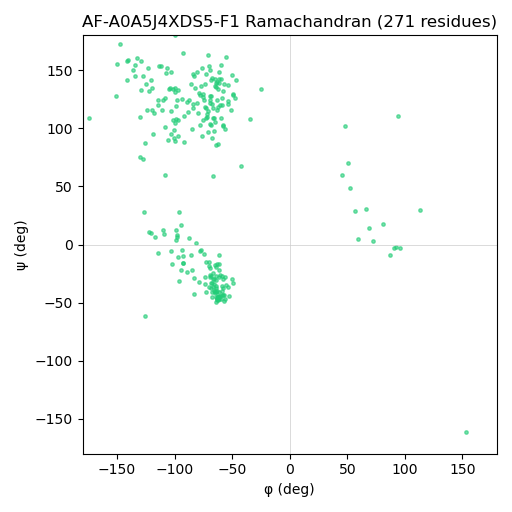 93.44 147 ASP A O 1
ATOM 1149 N N . ILE A 1 148 ? -16.511 -10.975 5.800 1.00 95.75 148 ILE A N 1
ATOM 1150 C CA . ILE A 1 148 ? -16.734 -9.746 5.026 1.00 95.75 148 ILE A CA 1
ATOM 1151 C C . ILE A 1 148 ? -18.182 -9.272 5.166 1.00 95.75 148 ILE A C 1
ATOM 1153 O O . ILE A 1 148 ? -18.438 -8.072 5.124 1.00 95.75 148 ILE A O 1
ATOM 1157 N N . LEU A 1 149 ? -19.143 -10.187 5.329 1.00 95.00 149 LEU A N 1
ATOM 1158 C CA . LEU A 1 149 ? -20.544 -9.823 5.559 1.00 95.00 149 LEU A CA 1
ATOM 1159 C C . LEU A 1 149 ? -20.734 -9.068 6.882 1.00 95.00 149 LEU A C 1
ATOM 1161 O O . LEU A 1 149 ? -21.520 -8.124 6.929 1.00 95.00 149 LEU A O 1
ATOM 1165 N N . ASP A 1 150 ? -19.995 -9.466 7.918 1.00 94.56 150 ASP A N 1
ATOM 1166 C CA . ASP A 1 150 ? -19.983 -8.837 9.242 1.00 94.56 150 ASP A CA 1
ATOM 1167 C C . ASP A 1 150 ? -18.536 -8.494 9.655 1.00 94.56 150 ASP A C 1
ATOM 1169 O O . ASP A 1 150 ? -17.918 -9.206 10.458 1.00 94.56 150 ASP A O 1
ATOM 1173 N N . PRO A 1 151 ? -17.945 -7.452 9.038 1.00 95.50 151 PRO A N 1
ATOM 1174 C CA . PRO A 1 151 ? -16.524 -7.179 9.155 1.00 95.50 151 PRO A CA 1
ATOM 1175 C C . PRO A 1 151 ? -16.173 -6.534 10.495 1.00 95.50 151 PRO A C 1
ATOM 1177 O O . PRO A 1 151 ? -16.789 -5.563 10.937 1.00 95.50 151 PRO A O 1
ATOM 1180 N N . VAL A 1 152 ? -15.088 -7.015 11.099 1.00 95.06 152 VAL A N 1
ATOM 1181 C CA . VAL A 1 152 ? -14.397 -6.316 12.187 1.00 95.06 152 VAL A CA 1
ATOM 1182 C C . VAL A 1 152 ? -13.223 -5.559 11.576 1.00 95.06 152 VAL A C 1
ATOM 1184 O O . VAL A 1 152 ? -12.245 -6.163 11.146 1.00 95.06 152 VAL A O 1
ATOM 1187 N N . PHE A 1 153 ? -13.331 -4.232 11.499 1.00 96.19 153 PHE A N 1
ATOM 1188 C CA . PHE A 1 153 ? -12.308 -3.393 10.872 1.00 96.19 153 PHE A CA 1
ATOM 1189 C C . PHE A 1 153 ? -11.125 -3.155 11.809 1.00 96.19 153 PHE A C 1
ATOM 1191 O O . PHE A 1 153 ? -11.268 -2.459 12.813 1.00 96.19 153 PHE A O 1
ATOM 1198 N N . ASP A 1 154 ? -9.960 -3.693 11.456 1.00 95.75 154 ASP A N 1
ATOM 1199 C CA . ASP A 1 154 ? -8.712 -3.503 12.190 1.00 95.75 154 ASP A CA 1
ATOM 1200 C C . ASP A 1 154 ? -8.230 -2.049 12.111 1.00 95.75 154 ASP A C 1
ATOM 1202 O O . ASP A 1 154 ? -7.947 -1.535 11.029 1.00 95.75 154 ASP A O 1
ATOM 1206 N N . LYS A 1 155 ? -8.162 -1.376 13.264 1.00 96.31 155 LYS A N 1
ATOM 1207 C CA . LYS A 1 155 ? -7.617 -0.014 13.398 1.00 96.31 155 LYS A CA 1
ATOM 1208 C C . LYS A 1 155 ? -6.130 0.010 13.764 1.00 96.31 155 LYS A C 1
ATOM 1210 O O . LYS A 1 155 ? -5.536 1.081 13.754 1.00 96.31 155 LYS A O 1
ATOM 1215 N N . CYS A 1 156 ? -5.561 -1.140 14.116 1.00 95.62 156 CYS A N 1
ATOM 1216 C CA . CYS A 1 156 ? -4.175 -1.285 14.553 1.00 95.62 156 CYS A CA 1
ATOM 1217 C C . CYS A 1 156 ? -3.225 -1.540 13.384 1.00 95.62 156 CYS A C 1
ATOM 1219 O O . CYS A 1 156 ? -2.031 -1.294 13.496 1.00 95.62 156 CYS A O 1
ATOM 1221 N N . SER A 1 157 ? -3.741 -2.060 12.268 1.00 95.31 157 SER A N 1
ATOM 1222 C CA . SER A 1 157 ? -2.970 -2.269 11.048 1.00 95.31 157 SER A CA 1
ATOM 1223 C C . SER A 1 157 ? -3.384 -1.262 9.981 1.00 95.31 157 SER A C 1
ATOM 1225 O O . SER A 1 157 ? -4.562 -1.169 9.633 1.00 95.31 157 SER A O 1
ATOM 1227 N N . LEU A 1 158 ? -2.402 -0.533 9.445 1.00 97.62 158 LEU A N 1
ATOM 1228 C CA . LEU A 1 158 ? -2.577 0.413 8.343 1.00 97.62 158 LEU A CA 1
ATOM 1229 C C . LEU A 1 158 ? -1.730 -0.030 7.141 1.00 97.62 158 LEU A C 1
ATOM 1231 O O . LEU A 1 158 ? -0.534 0.270 7.086 1.00 97.62 158 LEU A O 1
ATOM 1235 N N . PRO A 1 159 ? -2.315 -0.762 6.178 1.00 98.19 159 PRO A N 1
ATOM 1236 C CA . PRO A 1 159 ? -1.645 -1.079 4.926 1.00 98.19 159 PRO A CA 1
ATOM 1237 C C . PRO A 1 159 ? -1.473 0.174 4.062 1.00 98.19 159 PRO A C 1
ATOM 1239 O O . PRO A 1 159 ? -2.453 0.859 3.762 1.00 98.19 159 PRO A O 1
ATOM 1242 N N . LEU A 1 160 ? -0.245 0.435 3.614 1.00 98.25 160 LEU A N 1
ATOM 1243 C CA . LEU A 1 160 ? 0.041 1.335 2.500 1.00 98.25 160 LEU A CA 1
ATOM 1244 C C . LEU A 1 160 ? 0.265 0.481 1.262 1.00 98.25 160 LEU A C 1
ATOM 1246 O O . LEU A 1 160 ? 1.301 -0.166 1.114 1.00 98.25 160 LEU A O 1
ATOM 1250 N N . ILE A 1 161 ? -0.741 0.470 0.398 1.00 98.31 161 ILE A N 1
ATOM 1251 C CA . ILE A 1 161 ? -0.790 -0.315 -0.826 1.00 98.31 161 ILE A CA 1
ATOM 1252 C C . ILE A 1 161 ? -0.387 0.582 -1.986 1.00 98.31 161 ILE A C 1
ATOM 1254 O O . ILE A 1 161 ? -0.985 1.640 -2.191 1.00 98.31 161 ILE A O 1
ATOM 1258 N N . TRP A 1 162 ? 0.618 0.183 -2.758 1.00 97.38 162 TRP A N 1
ATOM 1259 C CA . TRP A 1 162 ? 1.056 0.979 -3.903 1.00 97.38 162 TRP A CA 1
ATOM 1260 C C . TRP A 1 162 ? 1.425 0.130 -5.107 1.00 97.38 162 TRP A C 1
ATOM 1262 O O . TRP A 1 162 ? 1.745 -1.051 -4.996 1.00 97.38 162 TRP A O 1
ATOM 1272 N N . TRP A 1 163 ? 1.399 0.779 -6.267 1.00 96.19 163 TRP A N 1
ATOM 1273 C CA . TRP A 1 163 ? 1.787 0.202 -7.547 1.00 96.19 163 TRP A CA 1
ATOM 1274 C C . TRP A 1 163 ? 3.205 0.670 -7.893 1.00 96.19 163 TRP A C 1
ATOM 1276 O O . TRP A 1 163 ? 3.358 1.771 -8.440 1.00 96.19 163 TRP A O 1
ATOM 1286 N N . PRO A 1 164 ? 4.246 -0.094 -7.506 1.00 94.62 164 PRO A N 1
ATOM 1287 C CA . PRO A 1 164 ? 5.638 0.275 -7.746 1.00 94.62 164 PRO A CA 1
ATOM 1288 C C . PRO A 1 164 ? 5.922 0.387 -9.242 1.00 94.62 164 PRO A C 1
ATOM 1290 O O . PRO A 1 164 ? 5.439 -0.407 -10.036 1.00 94.62 164 PRO A O 1
ATOM 1293 N N . TRP A 1 165 ? 6.735 1.356 -9.638 1.00 90.38 165 TRP A N 1
ATOM 1294 C CA . TRP A 1 165 ? 7.194 1.498 -11.020 1.00 90.38 165 TRP A CA 1
ATOM 1295 C C . TRP A 1 165 ? 8.464 0.650 -11.216 1.00 90.38 165 TRP A C 1
ATOM 1297 O O . TRP A 1 165 ? 9.404 0.797 -10.442 1.00 90.38 165 TRP A O 1
ATOM 1307 N N . TRP A 1 166 ? 8.455 -0.261 -12.201 1.00 90.62 166 TRP A N 1
ATOM 1308 C CA . TRP A 1 166 ? 9.481 -1.305 -12.432 1.00 90.62 166 TRP A CA 1
ATOM 1309 C C . TRP A 1 166 ? 9.912 -2.058 -11.163 1.00 90.62 166 TRP A C 1
ATOM 1311 O O . TRP A 1 166 ? 11.092 -2.073 -10.818 1.00 90.62 166 TRP A O 1
ATOM 1321 N N . PRO A 1 167 ? 8.989 -2.741 -10.463 1.00 94.00 167 PRO A N 1
ATOM 1322 C CA . PRO A 1 167 ? 9.318 -3.419 -9.213 1.00 94.00 167 PRO A CA 1
ATOM 1323 C C . PRO A 1 167 ? 10.357 -4.523 -9.338 1.00 94.00 167 PRO A C 1
ATOM 1325 O O . PRO A 1 167 ? 10.874 -4.930 -8.307 1.00 94.00 167 PRO A O 1
ATOM 1328 N N . PHE A 1 168 ? 10.643 -5.023 -10.546 1.00 93.62 168 PHE A N 1
ATOM 1329 C CA . PHE A 1 168 ? 11.597 -6.109 -10.796 1.00 93.62 168 PHE A CA 1
ATOM 1330 C C . PHE A 1 168 ? 12.979 -5.617 -11.256 1.00 93.62 168 PHE A C 1
ATOM 1332 O O . PHE A 1 168 ? 13.850 -6.431 -11.559 1.00 93.62 168 PHE A O 1
ATOM 1339 N N . ASN A 1 169 ? 13.184 -4.299 -11.302 1.00 91.31 169 ASN A N 1
ATOM 1340 C CA . ASN A 1 169 ? 14.488 -3.671 -11.459 1.00 91.31 169 ASN A CA 1
ATOM 1341 C C . ASN A 1 169 ? 14.834 -2.968 -10.139 1.00 91.31 169 ASN A C 1
ATOM 1343 O O . ASN A 1 169 ? 14.137 -2.043 -9.731 1.00 91.31 169 ASN A O 1
ATOM 1347 N N . ALA A 1 170 ? 15.893 -3.413 -9.457 1.00 92.44 170 ALA A N 1
ATOM 1348 C CA . ALA A 1 170 ? 16.240 -2.897 -8.132 1.00 92.44 170 ALA A CA 1
ATOM 1349 C C . ALA A 1 170 ? 16.543 -1.389 -8.149 1.00 92.44 170 ALA A C 1
ATOM 1351 O O . ALA A 1 170 ? 16.022 -0.654 -7.319 1.00 92.44 170 ALA A O 1
ATOM 1352 N N . GLY A 1 171 ? 17.307 -0.905 -9.136 1.00 90.81 171 GLY A N 1
ATOM 1353 C CA . GLY A 1 171 ? 17.665 0.513 -9.227 1.00 90.81 171 GLY A CA 1
ATOM 1354 C C . GLY A 1 171 ? 16.449 1.415 -9.448 1.00 90.81 171 GLY A C 1
ATOM 1355 O O . GLY A 1 171 ? 16.288 2.425 -8.758 1.00 90.81 171 GLY A O 1
ATOM 1356 N N . ASP A 1 172 ? 15.560 1.029 -10.366 1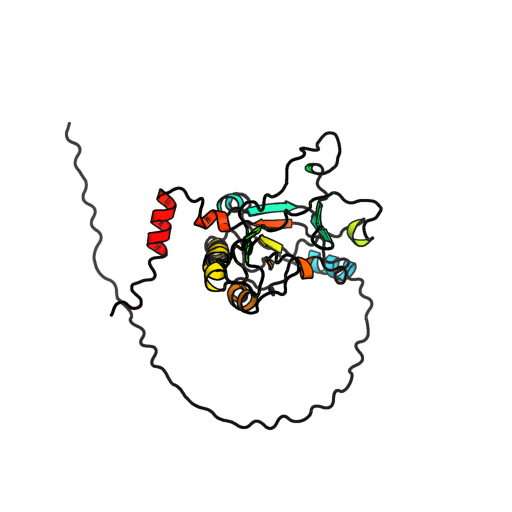.00 89.12 172 ASP A N 1
ATOM 1357 C CA . ASP A 1 172 ? 14.306 1.752 -10.588 1.00 89.12 172 ASP A CA 1
ATOM 1358 C C . ASP A 1 172 ? 13.372 1.661 -9.374 1.00 89.12 172 ASP A C 1
ATOM 1360 O O . ASP A 1 172 ? 12.761 2.663 -8.997 1.00 89.12 172 ASP A O 1
ATOM 1364 N N . PHE A 1 173 ? 13.290 0.498 -8.721 1.00 92.56 173 PHE A N 1
ATOM 1365 C CA . PHE A 1 173 ? 12.482 0.317 -7.519 1.00 92.56 173 PHE A CA 1
ATOM 1366 C C . PHE A 1 173 ? 12.946 1.226 -6.373 1.00 92.56 173 PHE A C 1
ATOM 1368 O O . PHE A 1 173 ? 12.114 1.915 -5.770 1.00 92.56 173 PHE A O 1
ATOM 1375 N N . THR A 1 174 ? 14.255 1.289 -6.107 1.00 93.06 174 THR A N 1
ATOM 1376 C CA . THR A 1 174 ? 14.815 2.163 -5.071 1.00 93.06 174 THR A CA 1
ATOM 1377 C C . THR A 1 174 ? 14.423 3.621 -5.321 1.00 93.06 174 THR A C 1
ATOM 1379 O O . THR A 1 174 ? 13.924 4.298 -4.420 1.00 93.06 174 THR A O 1
ATOM 1382 N N . LEU A 1 175 ? 14.598 4.112 -6.551 1.00 90.00 175 LEU A N 1
ATOM 1383 C CA . LEU A 1 175 ? 14.328 5.512 -6.892 1.00 90.00 175 LEU A CA 1
ATOM 1384 C C . LEU A 1 175 ? 12.829 5.838 -6.945 1.00 90.00 175 LEU A C 1
ATOM 1386 O O . LEU A 1 175 ? 12.415 6.902 -6.485 1.00 90.00 175 LEU A O 1
ATOM 1390 N N . ALA A 1 176 ? 12.008 4.944 -7.497 1.00 89.88 176 ALA A N 1
ATOM 1391 C CA . ALA A 1 176 ? 10.594 5.213 -7.756 1.00 89.88 176 ALA A CA 1
ATOM 1392 C C . ALA A 1 176 ? 9.651 4.779 -6.622 1.00 89.88 176 ALA A C 1
ATOM 1394 O O . ALA A 1 176 ? 8.490 5.198 -6.608 1.00 89.88 176 ALA A O 1
ATOM 1395 N N . SER A 1 177 ? 10.120 3.943 -5.690 1.00 93.00 177 SER A N 1
ATOM 1396 C CA . SER A 1 177 ? 9.330 3.449 -4.555 1.00 93.00 177 SER A CA 1
ATOM 1397 C C . SER A 1 177 ? 10.017 3.713 -3.217 1.00 93.00 177 SER A C 1
ATOM 1399 O O . SER A 1 177 ? 9.464 4.452 -2.404 1.00 93.00 177 SER A O 1
ATOM 1401 N N . ALA A 1 178 ? 11.212 3.161 -2.981 1.00 94.62 178 ALA A N 1
ATOM 1402 C CA . ALA A 1 178 ? 11.835 3.214 -1.655 1.00 94.62 178 ALA A CA 1
ATOM 1403 C C . ALA A 1 178 ? 12.150 4.652 -1.208 1.00 94.62 178 ALA A C 1
ATOM 1405 O O . ALA A 1 178 ? 11.786 5.045 -0.100 1.00 94.62 178 ALA A O 1
ATOM 1406 N N . ALA A 1 179 ? 12.752 5.465 -2.081 1.00 92.88 179 ALA A N 1
ATOM 1407 C CA . ALA A 1 179 ? 13.091 6.853 -1.775 1.00 92.88 179 ALA A CA 1
ATOM 1408 C C . ALA A 1 179 ? 11.851 7.729 -1.478 1.00 92.88 179 ALA A C 1
ATOM 1410 O O . ALA A 1 179 ? 11.853 8.401 -0.445 1.00 92.88 179 ALA A O 1
ATOM 1411 N N . PRO A 1 180 ? 10.771 7.705 -2.287 1.00 92.19 180 PRO A N 1
ATOM 1412 C CA . PRO A 1 180 ? 9.509 8.363 -1.947 1.00 92.19 180 PRO A CA 1
ATOM 1413 C C . PRO A 1 180 ? 8.896 7.936 -0.611 1.00 92.19 180 PRO A C 1
ATOM 1415 O O . PRO A 1 180 ? 8.508 8.788 0.185 1.00 92.19 180 PRO A O 1
ATOM 141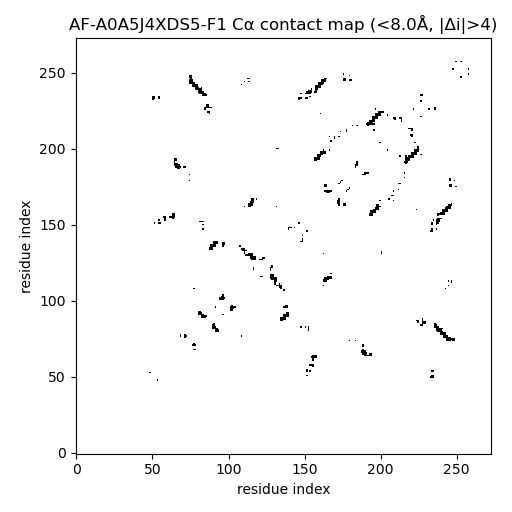8 N N . LEU A 1 181 ? 8.828 6.629 -0.341 1.00 94.56 181 LEU A N 1
ATOM 1419 C CA . LEU A 1 181 ? 8.257 6.114 0.908 1.00 94.56 181 LEU A CA 1
ATOM 1420 C C . LEU A 1 181 ? 9.101 6.537 2.118 1.00 94.56 181 LEU A C 1
ATOM 1422 O O . LEU A 1 181 ? 8.558 6.942 3.145 1.00 94.56 181 LEU A O 1
ATOM 1426 N N . HIS A 1 182 ? 10.427 6.517 1.977 1.00 94.50 182 HIS A N 1
ATOM 1427 C CA . HIS A 1 182 ? 11.336 7.040 2.988 1.00 94.50 182 HIS A CA 1
ATOM 1428 C C . HIS A 1 182 ? 11.153 8.550 3.200 1.00 94.50 182 HIS A C 1
ATOM 1430 O O . HIS A 1 182 ? 11.155 9.003 4.342 1.00 94.50 182 HIS A O 1
ATOM 1436 N N . ALA A 1 183 ? 10.946 9.333 2.137 1.00 92.06 183 ALA A N 1
ATOM 1437 C CA . ALA A 1 183 ? 10.677 10.766 2.254 1.00 92.06 183 ALA A CA 1
ATOM 1438 C C . ALA A 1 183 ? 9.388 11.040 3.047 1.00 92.06 183 ALA A C 1
ATOM 1440 O O . ALA A 1 183 ? 9.419 11.838 3.980 1.00 92.06 183 ALA A O 1
ATOM 1441 N N . MET A 1 184 ? 8.297 10.314 2.769 1.00 94.62 184 MET A N 1
ATOM 1442 C CA . MET A 1 184 ? 7.053 10.426 3.547 1.00 94.62 184 MET A CA 1
ATOM 1443 C C . MET A 1 184 ? 7.270 10.126 5.039 1.00 94.62 184 MET A C 1
ATOM 1445 O O . MET A 1 184 ? 6.670 10.782 5.891 1.00 94.62 184 MET A O 1
ATOM 1449 N N . LEU A 1 185 ? 8.136 9.157 5.359 1.00 95.56 185 LEU A N 1
ATOM 1450 C CA . LEU A 1 185 ? 8.494 8.820 6.738 1.00 95.56 185 LEU A CA 1
ATOM 1451 C C .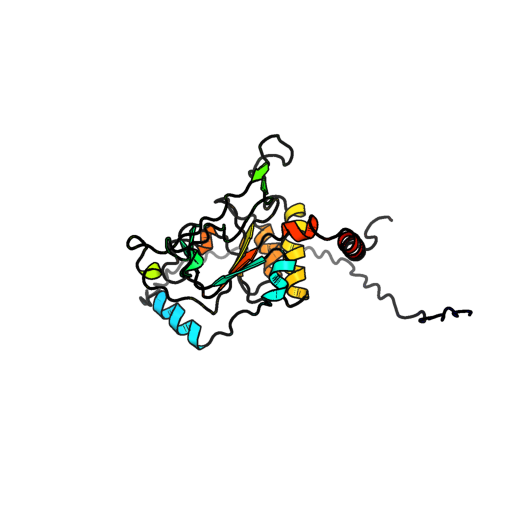 LEU A 1 185 ? 9.299 9.942 7.415 1.00 95.56 185 LEU A C 1
ATOM 1453 O O . LEU A 1 185 ? 9.005 10.311 8.550 1.00 95.56 185 LEU A O 1
ATOM 1457 N N . GLN A 1 186 ? 10.301 10.501 6.729 1.00 95.31 186 GLN A N 1
ATOM 1458 C CA . GLN A 1 186 ? 11.120 11.605 7.255 1.00 95.31 186 GLN A CA 1
ATOM 1459 C C . GLN A 1 186 ? 10.311 12.894 7.445 1.00 95.31 186 GLN A C 1
ATOM 1461 O O . GLN A 1 186 ? 10.549 13.643 8.389 1.00 95.31 186 GLN A O 1
ATOM 1466 N N . GLU A 1 187 ? 9.331 13.137 6.574 1.00 94.31 187 GLU A N 1
ATOM 1467 C CA . GLU A 1 187 ? 8.408 14.274 6.655 1.00 94.31 187 GLU A CA 1
ATOM 1468 C C . GLU A 1 187 ? 7.310 14.077 7.722 1.00 94.31 187 GLU A C 1
ATOM 1470 O O . GLU A 1 187 ? 6.514 14.984 7.962 1.00 94.31 187 GLU A O 1
ATOM 1475 N N . GLY A 1 188 ? 7.242 12.907 8.373 1.00 96.69 188 GLY A N 1
ATOM 1476 C CA . GLY A 1 188 ? 6.217 12.588 9.373 1.00 96.69 188 GLY A CA 1
ATOM 1477 C C . GLY A 1 188 ? 4.807 12.424 8.794 1.00 96.69 188 GLY A C 1
ATOM 1478 O O . GLY A 1 188 ? 3.827 12.418 9.542 1.00 96.69 188 GLY A O 1
ATOM 1479 N N . ILE A 1 189 ? 4.690 12.287 7.469 1.00 96.31 189 ILE A N 1
ATOM 1480 C CA . ILE A 1 189 ? 3.416 12.067 6.767 1.00 96.31 189 ILE A CA 1
ATOM 1481 C C . ILE A 1 189 ? 2.864 10.686 7.090 1.00 96.31 189 ILE A C 1
ATOM 1483 O O . ILE A 1 189 ? 1.650 10.514 7.159 1.00 96.31 189 ILE A O 1
ATOM 1487 N N . VAL A 1 190 ? 3.753 9.719 7.290 1.00 97.44 190 VAL A N 1
ATOM 1488 C CA . VAL A 1 190 ? 3.461 8.369 7.771 1.00 97.44 190 VAL A CA 1
ATOM 1489 C C . VAL A 1 190 ? 4.470 7.997 8.848 1.00 97.44 190 VAL A C 1
ATOM 1491 O O . VAL A 1 190 ? 5.577 8.532 8.862 1.00 97.44 190 VAL A O 1
ATOM 1494 N N . ASP A 1 191 ? 4.107 7.086 9.747 1.00 97.56 191 ASP A N 1
ATOM 1495 C CA . ASP A 1 191 ? 5.025 6.542 10.749 1.00 97.56 191 ASP A CA 1
ATOM 1496 C C . ASP A 1 191 ? 5.582 5.156 10.361 1.00 97.56 191 ASP A C 1
ATOM 1498 O O . ASP A 1 191 ? 5.267 4.584 9.315 1.00 97.56 191 ASP A O 1
ATOM 1502 N N . ARG A 1 192 ? 6.433 4.593 11.229 1.00 97.50 192 ARG A N 1
ATOM 1503 C CA . ARG A 1 192 ? 7.009 3.248 11.044 1.00 97.50 192 ARG A CA 1
ATOM 1504 C C . ARG A 1 192 ? 6.012 2.112 11.309 1.00 97.50 192 ARG A C 1
ATOM 1506 O O . ARG A 1 192 ? 6.346 0.959 11.058 1.00 97.50 192 ARG A O 1
ATOM 1513 N N . ASN A 1 193 ? 4.817 2.397 11.823 1.00 97.31 193 ASN A N 1
ATOM 1514 C CA . ASN A 1 193 ? 3.780 1.395 12.089 1.00 97.31 193 ASN A CA 1
ATOM 1515 C C . ASN A 1 193 ? 2.885 1.154 10.861 1.00 97.31 193 ASN A C 1
ATOM 1517 O O . ASN A 1 193 ? 1.920 0.391 10.914 1.00 97.31 193 ASN A O 1
ATOM 1521 N N . ILE A 1 194 ? 3.206 1.768 9.722 1.00 97.00 194 ILE A N 1
ATOM 1522 C CA . ILE A 1 194 ? 2.592 1.435 8.440 1.00 97.00 194 ILE A CA 1
ATOM 1523 C C . ILE A 1 194 ? 3.124 0.105 7.922 1.00 97.00 194 ILE A C 1
ATOM 1525 O O . ILE A 1 194 ? 4.327 -0.158 7.936 1.00 97.00 194 ILE A O 1
ATOM 1529 N N . LYS A 1 195 ? 2.224 -0.721 7.387 1.00 97.50 195 LYS A N 1
ATOM 1530 C CA . LYS A 1 195 ? 2.584 -1.941 6.666 1.00 97.50 195 LYS A CA 1
ATOM 1531 C C . LYS A 1 195 ? 2.719 -1.655 5.174 1.00 97.50 195 LYS A C 1
ATOM 1533 O O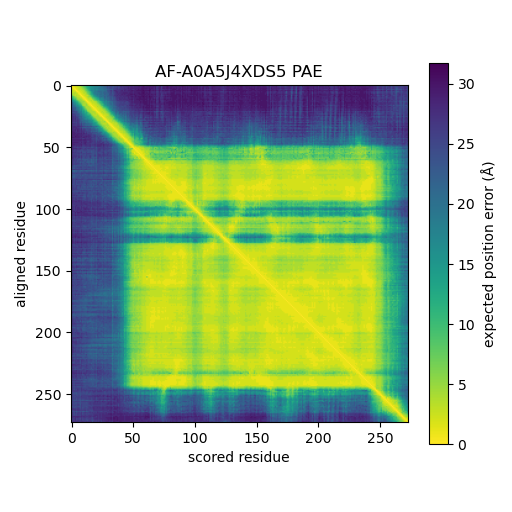 . LYS A 1 195 ? 1.721 -1.445 4.483 1.00 97.50 195 LYS A O 1
ATOM 1538 N N . PHE A 1 196 ? 3.941 -1.712 4.662 1.00 97.94 196 PHE A N 1
ATOM 1539 C CA . PHE A 1 196 ? 4.190 -1.588 3.231 1.00 97.94 196 PHE A CA 1
ATOM 1540 C C . PHE A 1 196 ? 3.661 -2.811 2.473 1.00 97.94 196 PHE A C 1
ATOM 1542 O O . PHE A 1 196 ? 4.044 -3.943 2.763 1.00 97.94 196 PHE A O 1
ATOM 1549 N N . THR A 1 197 ? 2.760 -2.561 1.518 1.00 98.25 197 THR A N 1
ATOM 1550 C CA . THR A 1 197 ? 2.109 -3.572 0.689 1.00 98.25 197 THR A CA 1
ATOM 1551 C C . THR A 1 197 ? 2.266 -3.307 -0.821 1.00 98.25 197 THR A C 1
ATOM 1553 O O . THR A 1 197 ? 1.396 -2.673 -1.425 1.00 98.25 197 THR A O 1
ATOM 1556 N N . PRO A 1 198 ? 3.346 -3.763 -1.483 1.00 97.81 198 PRO A N 1
ATOM 1557 C CA . PRO A 1 198 ? 3.474 -3.604 -2.930 1.00 97.81 198 PRO A CA 1
ATOM 1558 C C . PRO A 1 198 ? 2.444 -4.464 -3.679 1.00 97.81 198 PRO A C 1
ATOM 1560 O O . PRO A 1 198 ? 2.182 -5.614 -3.316 1.00 97.81 198 PRO A O 1
ATOM 1563 N N . VAL A 1 199 ? 1.894 -3.925 -4.767 1.00 97.62 199 VAL A N 1
ATOM 1564 C CA . VAL A 1 199 ? 1.088 -4.688 -5.730 1.00 97.62 199 VAL A CA 1
ATOM 1565 C C . VAL A 1 199 ? 2.000 -5.269 -6.802 1.00 97.62 199 VAL A C 1
ATOM 1567 O O . VAL A 1 199 ? 2.691 -4.517 -7.489 1.00 97.62 199 VAL A O 1
ATOM 1570 N N . LEU A 1 200 ? 1.986 -6.596 -6.962 1.00 96.62 200 LEU A N 1
ATOM 1571 C CA . LEU A 1 200 ? 2.848 -7.308 -7.912 1.00 96.62 200 LEU A CA 1
ATOM 1572 C C . LEU A 1 200 ? 2.074 -8.154 -8.929 1.00 96.62 200 LEU A C 1
ATOM 1574 O O . LEU A 1 200 ? 2.681 -8.928 -9.655 1.00 96.62 200 LEU A O 1
ATOM 1578 N N . ASP A 1 201 ? 0.753 -8.002 -9.019 1.00 93.56 201 ASP A N 1
ATOM 1579 C CA . ASP A 1 201 ? -0.093 -8.626 -10.046 1.00 93.56 201 ASP A CA 1
ATOM 1580 C C . ASP A 1 201 ? 0.001 -10.172 -10.110 1.00 93.56 201 ASP A C 1
ATOM 1582 O O . ASP A 1 201 ? -0.254 -10.785 -11.150 1.00 93.56 201 ASP A O 1
ATOM 1586 N N . GLY A 1 202 ? 0.303 -10.817 -8.980 1.00 93.19 202 GLY A N 1
ATOM 1587 C CA . GLY A 1 202 ? 0.466 -12.270 -8.849 1.00 93.19 202 GLY A CA 1
ATOM 1588 C C . GLY A 1 202 ? 1.896 -12.784 -9.031 1.00 93.19 202 GLY A C 1
A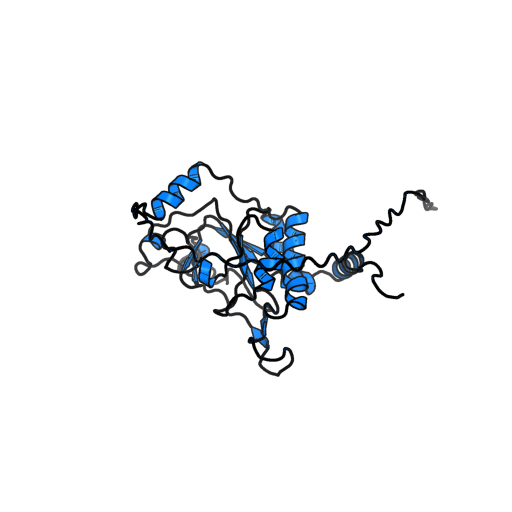TOM 1589 O O . GLY A 1 202 ? 2.130 -13.986 -8.886 1.00 93.19 202 GLY A O 1
ATOM 1590 N N . TYR A 1 203 ? 2.862 -11.914 -9.330 1.00 94.44 203 TYR A N 1
ATOM 1591 C CA . TYR A 1 203 ? 4.270 -12.297 -9.359 1.00 94.44 203 TYR A CA 1
ATOM 1592 C C . TYR A 1 203 ? 4.845 -12.427 -7.947 1.00 94.44 203 TYR A C 1
ATOM 1594 O O . TYR A 1 203 ? 4.436 -11.749 -7.006 1.00 94.44 203 TYR A O 1
ATOM 1602 N N . ARG A 1 204 ? 5.858 -13.288 -7.808 1.00 94.38 204 ARG A N 1
ATOM 1603 C CA . ARG A 1 204 ? 6.620 -13.412 -6.563 1.00 94.38 204 ARG A CA 1
ATOM 1604 C C . ARG A 1 204 ? 7.378 -12.113 -6.279 1.00 94.38 204 ARG A C 1
ATOM 1606 O O . ARG A 1 204 ? 8.043 -11.583 -7.166 1.00 94.38 204 ARG A O 1
ATOM 1613 N N . MET A 1 205 ? 7.344 -11.670 -5.024 1.00 96.12 205 MET A N 1
ATOM 1614 C CA . MET A 1 205 ? 8.134 -10.533 -4.553 1.00 96.12 205 MET A CA 1
ATOM 1615 C C . MET A 1 205 ? 9.642 -10.809 -4.652 1.00 96.12 205 MET A C 1
ATOM 1617 O O . MET A 1 205 ? 10.105 -11.807 -4.087 1.00 96.12 205 MET A O 1
ATOM 1621 N N . PRO A 1 206 ? 10.417 -9.952 -5.347 1.00 95.81 206 PRO A N 1
ATOM 1622 C CA . PRO A 1 206 ? 11.874 -9.978 -5.284 1.00 95.81 206 PRO A CA 1
ATOM 1623 C C . PRO A 1 206 ? 12.383 -9.748 -3.859 1.00 95.81 206 PRO A C 1
ATOM 1625 O O . PRO A 1 206 ? 11.845 -8.922 -3.127 1.00 95.81 206 PRO A O 1
ATOM 1628 N N . GLU A 1 207 ? 13.452 -10.443 -3.475 1.00 95.25 207 GLU A N 1
ATOM 1629 C CA . GLU A 1 207 ? 13.981 -10.407 -2.100 1.00 95.25 207 GLU A CA 1
ATOM 1630 C C . GLU A 1 207 ? 14.503 -9.022 -1.692 1.00 95.25 207 GLU A C 1
ATOM 1632 O O . GLU A 1 207 ? 14.385 -8.639 -0.529 1.00 95.25 207 GLU A O 1
ATOM 1637 N N . TYR A 1 208 ? 15.019 -8.237 -2.644 1.00 96.56 208 TYR A N 1
ATOM 1638 C CA . TYR A 1 208 ? 15.513 -6.892 -2.348 1.00 96.56 208 TYR A CA 1
ATOM 1639 C C . TYR A 1 208 ? 14.400 -5.925 -1.926 1.00 96.56 208 TYR A C 1
ATOM 1641 O O . TYR A 1 208 ? 14.692 -4.984 -1.203 1.00 96.56 208 TYR A O 1
ATOM 1649 N N . ILE A 1 209 ? 13.136 -6.148 -2.318 1.00 97.12 209 ILE A N 1
ATOM 1650 C CA . ILE A 1 209 ? 12.027 -5.266 -1.918 1.00 97.12 209 ILE A CA 1
ATOM 1651 C C . ILE A 1 209 ? 11.847 -5.297 -0.399 1.00 97.12 209 ILE A C 1
ATOM 1653 O O . ILE A 1 209 ? 11.717 -4.249 0.231 1.00 97.12 209 ILE A O 1
ATOM 1657 N N . ASP A 1 210 ? 11.853 -6.498 0.184 1.00 96.00 210 ASP A N 1
ATOM 1658 C CA . ASP A 1 210 ? 11.759 -6.675 1.633 1.00 96.00 210 ASP A CA 1
ATOM 1659 C C . ASP A 1 210 ? 12.988 -6.062 2.311 1.00 96.00 210 ASP A C 1
ATOM 1661 O O . ASP A 1 210 ? 12.853 -5.221 3.194 1.00 96.00 210 ASP A O 1
ATOM 1665 N N . TRP A 1 211 ? 14.189 -6.386 1.824 1.00 95.62 211 TRP A N 1
ATOM 1666 C CA . TRP A 1 211 ? 15.441 -5.856 2.370 1.00 95.62 211 TRP A CA 1
ATOM 1667 C C . TRP A 1 211 ? 15.529 -4.318 2.346 1.00 95.62 211 TRP A C 1
ATOM 1669 O O . TRP A 1 211 ? 15.945 -3.724 3.341 1.00 95.62 211 TRP A O 1
ATOM 1679 N N . GLU A 1 212 ? 15.120 -3.666 1.253 1.00 96.12 212 GLU A N 1
ATOM 1680 C CA . GLU A 1 212 ? 15.164 -2.204 1.111 1.00 96.12 212 GLU A CA 1
ATOM 1681 C C . GLU A 1 212 ? 14.140 -1.486 1.994 1.00 96.12 212 GLU A C 1
ATOM 1683 O O . GLU A 1 212 ? 14.427 -0.406 2.509 1.00 96.12 212 GLU A O 1
ATOM 1688 N N . LEU A 1 213 ? 12.947 -2.059 2.172 1.00 96.81 213 LEU A N 1
ATOM 1689 C CA . LEU A 1 213 ? 11.851 -1.397 2.884 1.00 96.81 213 LEU A CA 1
ATOM 1690 C C . LEU A 1 213 ? 11.765 -1.763 4.368 1.00 96.81 213 LEU A C 1
ATOM 1692 O O . LEU A 1 213 ? 11.206 -0.988 5.148 1.00 96.81 213 LEU A O 1
ATOM 1696 N N . GLN A 1 214 ? 12.323 -2.902 4.783 1.00 95.38 214 GLN A N 1
ATOM 1697 C CA . GLN A 1 214 ? 12.291 -3.347 6.177 1.00 95.38 214 GLN A CA 1
ATOM 1698 C C . GLN A 1 214 ? 12.824 -2.299 7.176 1.00 95.38 214 GLN A C 1
ATOM 1700 O O . GLN A 1 214 ? 12.240 -2.172 8.251 1.00 95.38 214 GLN A O 1
ATOM 1705 N N . PRO A 1 215 ? 13.862 -1.489 6.878 1.00 96.44 215 PRO A N 1
ATOM 1706 C CA . PRO A 1 215 ? 14.319 -0.436 7.791 1.00 96.44 215 PRO A CA 1
ATOM 1707 C C . PRO A 1 215 ? 13.298 0.689 8.041 1.00 96.44 215 PRO A C 1
ATOM 1709 O O . PRO A 1 215 ? 13.452 1.452 9.005 1.00 96.44 215 PRO A O 1
ATOM 1712 N N . PHE A 1 216 ? 12.286 0.820 7.179 1.00 96.00 216 PHE A N 1
ATOM 1713 C CA . PHE A 1 216 ? 11.286 1.891 7.209 1.00 96.00 216 PHE A CA 1
ATOM 1714 C C . PHE A 1 216 ? 9.988 1.486 7.918 1.00 96.00 216 PHE A C 1
ATOM 1716 O O . PHE A 1 216 ? 9.168 2.355 8.204 1.00 96.00 216 PHE A O 1
ATOM 1723 N N . SER A 1 217 ? 9.798 0.198 8.222 1.00 96.00 217 SER A N 1
ATOM 1724 C CA . SER A 1 217 ? 8.585 -0.323 8.856 1.00 96.00 217 SER A CA 1
ATOM 1725 C C . SER A 1 217 ? 8.900 -1.283 10.002 1.00 96.00 217 SER A C 1
ATOM 1727 O O . SER A 1 217 ? 9.832 -2.082 9.948 1.00 96.00 217 SER A O 1
ATOM 1729 N N . ASN A 1 218 ? 8.068 -1.242 11.039 1.00 96.81 218 ASN A N 1
ATOM 1730 C CA . ASN A 1 218 ? 8.045 -2.225 12.121 1.00 96.81 218 ASN A CA 1
ATOM 1731 C C . ASN A 1 218 ? 7.328 -3.524 11.709 1.00 96.81 218 ASN A C 1
ATOM 1733 O O . ASN A 1 218 ? 7.294 -4.490 12.473 1.00 96.81 218 ASN A O 1
ATOM 1737 N N . HIS A 1 219 ? 6.738 -3.557 10.514 1.00 95.94 219 HIS A N 1
ATOM 1738 C CA . HIS A 1 219 ? 6.069 -4.715 9.946 1.00 95.94 219 HIS A CA 1
ATOM 1739 C C . HIS A 1 219 ? 6.912 -5.329 8.835 1.00 95.94 219 HIS A C 1
ATOM 1741 O O . HIS A 1 219 ? 7.674 -4.650 8.152 1.00 95.94 219 HIS A O 1
ATOM 1747 N N . LYS A 1 220 ? 6.739 -6.636 8.638 1.00 96.00 220 LYS A N 1
ATOM 1748 C CA . LYS A 1 220 ? 7.237 -7.308 7.442 1.00 96.00 220 LYS A CA 1
ATOM 1749 C C . LYS A 1 220 ? 6.508 -6.762 6.211 1.00 96.00 220 LYS A C 1
ATOM 1751 O O . LYS A 1 220 ? 5.296 -6.527 6.280 1.00 96.00 220 LYS A O 1
ATOM 1756 N N . VAL A 1 221 ? 7.224 -6.608 5.100 1.00 96.81 221 VAL A N 1
ATOM 1757 C CA . VAL A 1 221 ? 6.616 -6.277 3.808 1.00 96.81 221 VAL A CA 1
ATOM 1758 C C . VAL A 1 221 ? 5.786 -7.470 3.325 1.00 96.81 221 VAL A C 1
ATOM 1760 O O . VAL A 1 221 ? 6.256 -8.609 3.287 1.00 96.81 221 VAL A O 1
ATOM 1763 N N . GLU A 1 222 ? 4.528 -7.225 2.971 1.00 96.12 222 GLU A N 1
ATOM 1764 C CA . GLU A 1 222 ? 3.591 -8.253 2.497 1.00 96.12 222 GLU A CA 1
ATOM 1765 C C . GLU A 1 222 ? 3.043 -7.831 1.138 1.00 96.12 222 GLU A C 1
ATOM 1767 O O . GLU A 1 222 ? 2.703 -6.672 0.966 1.00 96.12 222 GLU A O 1
ATOM 1772 N N . THR A 1 223 ? 2.914 -8.728 0.163 1.00 97.81 223 THR A N 1
ATOM 1773 C CA . THR A 1 223 ? 2.285 -8.354 -1.117 1.00 97.81 223 THR A CA 1
ATOM 1774 C C . THR A 1 223 ? 0.776 -8.144 -0.958 1.00 97.81 223 THR A C 1
ATOM 1776 O O . THR A 1 223 ? 0.173 -8.609 0.015 1.00 97.81 223 THR A O 1
ATOM 1779 N N . LEU A 1 224 ? 0.123 -7.475 -1.916 1.00 97.38 224 LEU A N 1
ATOM 1780 C CA . LEU A 1 224 ? -1.345 -7.377 -1.920 1.00 97.38 224 LEU A CA 1
ATOM 1781 C C . LEU A 1 224 ? -2.003 -8.766 -1.981 1.00 97.38 224 LEU A C 1
ATOM 1783 O O . LEU A 1 224 ? -3.050 -8.998 -1.370 1.00 97.38 224 LEU A O 1
ATOM 1787 N N . GLU A 1 225 ? -1.392 -9.695 -2.705 1.00 95.81 225 GLU A N 1
ATOM 1788 C CA . GLU A 1 225 ? -1.828 -11.079 -2.832 1.00 95.81 225 GLU A CA 1
ATOM 1789 C C . GLU A 1 225 ? -1.792 -11.802 -1.476 1.00 95.81 225 GLU A C 1
ATOM 1791 O O . GLU A 1 225 ? -2.786 -12.419 -1.087 1.00 95.81 225 GLU A O 1
ATOM 1796 N N . ASP A 1 226 ? -0.711 -11.634 -0.708 1.00 95.88 226 ASP A N 1
ATOM 1797 C CA . ASP A 1 226 ? -0.588 -12.188 0.647 1.00 95.88 226 ASP A CA 1
ATOM 1798 C C . ASP A 1 226 ? -1.559 -11.516 1.628 1.00 95.88 226 ASP A C 1
ATOM 1800 O O . ASP A 1 226 ? -2.187 -12.180 2.458 1.00 95.88 226 ASP A O 1
ATOM 1804 N N . LEU A 1 227 ? -1.712 -10.191 1.533 1.00 95.56 227 LEU A N 1
ATOM 1805 C CA . LEU A 1 227 ? -2.613 -9.407 2.381 1.00 95.56 227 LEU A CA 1
ATOM 1806 C C . LEU A 1 227 ? -4.084 -9.796 2.170 1.00 95.56 227 LEU A C 1
ATOM 1808 O O . LEU A 1 227 ? -4.863 -9.833 3.121 1.00 95.56 227 LEU A O 1
ATOM 1812 N N . SER A 1 228 ? -4.450 -10.119 0.929 1.00 95.75 228 SER A N 1
ATOM 1813 C CA . SER A 1 228 ? -5.819 -10.445 0.509 1.00 95.75 228 SER A CA 1
ATOM 1814 C C . SER A 1 228 ? -6.120 -11.949 0.433 1.00 95.75 228 SER A C 1
ATOM 1816 O O . SER A 1 228 ? -7.190 -12.358 -0.046 1.00 95.75 228 SER A O 1
ATOM 1818 N N . SER A 1 229 ? -5.192 -12.786 0.908 1.00 94.94 229 SER A N 1
ATOM 1819 C CA . SER A 1 229 ? -5.355 -14.238 0.956 1.00 94.94 229 SER A CA 1
ATOM 1820 C C . SER A 1 229 ? -6.539 -14.649 1.838 1.00 94.94 229 SER A C 1
ATOM 1822 O O . SER A 1 229 ? -6.752 -14.131 2.935 1.00 94.94 229 SER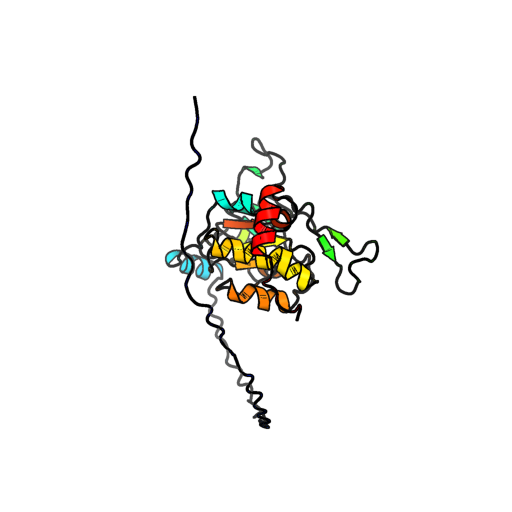 A O 1
ATOM 1824 N N . ARG A 1 230 ? -7.304 -15.649 1.382 1.00 92.50 230 ARG A N 1
ATOM 1825 C CA . ARG A 1 230 ? -8.422 -16.232 2.147 1.00 92.50 230 ARG A CA 1
ATOM 1826 C C . ARG A 1 230 ? -7.973 -17.039 3.358 1.00 92.50 230 ARG A C 1
ATOM 1828 O O . ARG A 1 230 ? -8.780 -17.285 4.250 1.00 92.50 230 ARG A O 1
ATOM 1835 N N . GLU A 1 231 ? -6.695 -17.392 3.429 1.00 92.19 231 GLU A N 1
ATOM 1836 C CA . GLU A 1 231 ? -6.097 -17.998 4.622 1.00 92.19 231 GLU A CA 1
ATOM 1837 C C . GLU A 1 231 ? -6.115 -17.033 5.819 1.00 92.19 231 GLU A C 1
ATOM 1839 O O . GLU A 1 231 ? -6.074 -17.463 6.969 1.00 92.19 231 GLU A O 1
ATOM 1844 N N . ARG A 1 232 ? -6.264 -15.727 5.556 1.00 88.25 232 ARG A N 1
ATOM 1845 C CA . ARG A 1 232 ? -6.370 -14.655 6.553 1.00 88.25 232 ARG A CA 1
ATOM 1846 C C . ARG A 1 232 ? -7.816 -14.272 6.872 1.00 88.25 232 ARG A C 1
ATOM 1848 O O . ARG A 1 232 ? -8.087 -13.117 7.210 1.00 88.25 232 ARG A O 1
ATOM 1855 N N . ALA A 1 233 ? -8.760 -15.203 6.732 1.00 86.38 233 ALA A N 1
ATOM 1856 C CA . ALA A 1 233 ? -10.165 -14.955 7.049 1.00 86.38 233 ALA A CA 1
ATOM 1857 C C . ALA A 1 233 ? -10.313 -14.310 8.443 1.00 86.38 233 ALA A C 1
ATOM 1859 O O . ALA A 1 233 ? -9.753 -14.793 9.428 1.00 86.38 233 ALA A O 1
ATOM 1860 N N . GLY A 1 234 ? -11.048 -13.197 8.517 1.00 86.12 234 GLY A N 1
ATOM 1861 C CA . GLY A 1 234 ? -11.222 -12.395 9.733 1.00 86.12 234 GLY A CA 1
ATOM 1862 C C . GLY A 1 234 ? -10.158 -11.321 9.995 1.00 86.12 234 GLY A C 1
ATOM 1863 O O . GLY A 1 234 ? -10.381 -10.496 10.872 1.00 86.12 234 GLY A O 1
ATOM 1864 N N . ALA A 1 235 ? -9.050 -11.279 9.244 1.00 90.00 235 ALA A N 1
ATOM 1865 C CA . ALA A 1 235 ? -7.936 -10.334 9.440 1.00 90.00 235 ALA A CA 1
ATOM 1866 C C . ALA A 1 235 ? -7.574 -9.537 8.166 1.00 90.00 235 ALA A C 1
ATOM 1868 O O . ALA A 1 235 ? -6.424 -9.142 7.966 1.00 90.00 235 ALA A O 1
ATOM 1869 N N . ARG A 1 236 ? -8.562 -9.335 7.288 1.00 94.62 236 ARG A N 1
ATOM 1870 C CA . ARG A 1 236 ? -8.426 -8.694 5.964 1.00 94.62 236 ARG A CA 1
ATOM 1871 C C . ARG A 1 236 ? -9.287 -7.443 5.782 1.00 94.62 236 ARG A C 1
ATOM 1873 O O . ARG A 1 236 ? -9.450 -6.955 4.666 1.00 94.62 236 ARG A O 1
ATOM 1880 N N . CYS A 1 237 ? -9.887 -6.973 6.871 1.00 97.00 237 CYS A N 1
ATOM 1881 C CA . CYS A 1 237 ? -10.728 -5.788 6.918 1.00 97.00 237 CYS A CA 1
ATOM 1882 C C . CYS A 1 237 ? -10.042 -4.730 7.773 1.00 97.00 237 CYS A C 1
ATOM 1884 O O . CYS A 1 237 ? -9.727 -4.978 8.932 1.00 97.00 237 CYS A O 1
ATOM 1886 N N . TYR A 1 238 ? -9.839 -3.551 7.203 1.00 97.44 238 TYR A N 1
ATOM 1887 C CA . TYR A 1 238 ? -9.051 -2.473 7.781 1.00 97.44 238 TYR A CA 1
ATOM 1888 C C . TYR A 1 238 ? -9.910 -1.234 7.972 1.00 97.44 238 TYR A C 1
ATOM 1890 O O . TYR A 1 238 ? -10.752 -0.885 7.132 1.00 97.44 238 TYR A O 1
ATOM 1898 N N . LYS A 1 239 ? -9.680 -0.539 9.085 1.00 97.19 239 LYS A N 1
ATOM 1899 C CA . LYS A 1 239 ? -10.345 0.730 9.365 1.00 97.19 239 LYS A CA 1
ATOM 1900 C C . LYS A 1 239 ? -9.950 1.782 8.341 1.00 97.19 239 LYS A C 1
ATOM 1902 O O . LYS A 1 239 ? -10.822 2.518 7.878 1.00 97.19 239 LYS A O 1
ATOM 1907 N N . THR A 1 240 ? -8.673 1.794 7.978 1.00 97.75 240 THR A N 1
ATOM 1908 C CA . THR A 1 240 ? -8.098 2.657 6.955 1.00 97.75 240 THR A CA 1
ATOM 1909 C C . THR A 1 240 ? -7.068 1.859 6.163 1.00 97.75 240 THR A C 1
ATOM 1911 O O . THR A 1 240 ? -6.330 1.062 6.736 1.00 97.75 240 THR A O 1
ATOM 1914 N N . ILE A 1 241 ? -7.017 2.086 4.856 1.00 98.19 241 ILE A N 1
ATOM 1915 C CA . ILE A 1 241 ? -5.898 1.717 3.987 1.00 98.19 241 ILE A CA 1
ATOM 1916 C C . ILE A 1 241 ? -5.404 2.978 3.282 1.00 98.19 241 ILE A C 1
ATOM 1918 O O . ILE A 1 241 ? -6.188 3.901 3.042 1.00 98.19 241 ILE A O 1
ATOM 1922 N N . LEU A 1 242 ? -4.127 3.009 2.924 1.00 97.94 242 LEU A N 1
ATOM 1923 C CA . LEU A 1 242 ? -3.571 4.033 2.048 1.00 97.94 242 LEU A CA 1
ATOM 1924 C C . LEU A 1 242 ? -3.349 3.420 0.667 1.00 97.94 242 LEU A C 1
ATOM 1926 O O . LEU A 1 242 ? -2.827 2.314 0.554 1.00 97.94 242 LEU A O 1
ATOM 1930 N N . LEU A 1 243 ? -3.754 4.133 -0.377 1.00 97.19 243 LEU A N 1
ATOM 1931 C CA . LEU A 1 243 ? -3.540 3.754 -1.770 1.00 97.19 243 LEU A CA 1
ATOM 1932 C C . LEU A 1 243 ? -2.612 4.784 -2.400 1.00 97.19 243 LEU A C 1
ATOM 1934 O O . LEU A 1 243 ? -2.954 5.964 -2.423 1.00 97.19 243 LEU A O 1
ATOM 1938 N N . CYS A 1 244 ? -1.456 4.358 -2.898 1.00 95.50 244 CYS A N 1
ATOM 1939 C CA . CYS A 1 244 ? -0.399 5.255 -3.354 1.00 95.50 244 CYS A CA 1
ATOM 1940 C C . CYS A 1 244 ? 0.075 4.945 -4.776 1.00 95.50 244 CYS A C 1
ATOM 1942 O O . CYS A 1 244 ? 0.159 3.793 -5.209 1.00 95.50 244 CYS A O 1
ATOM 1944 N N . LYS A 1 245 ? 0.433 6.000 -5.511 1.00 90.06 245 LYS A N 1
ATOM 1945 C CA . LYS A 1 245 ? 1.146 5.921 -6.791 1.00 90.06 245 LYS A CA 1
ATOM 1946 C C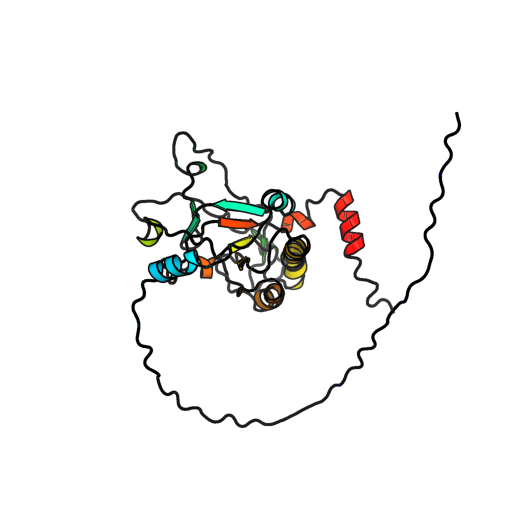 . LYS A 1 245 ? 2.352 6.867 -6.747 1.00 90.06 245 LYS A C 1
ATOM 1948 O O . LYS A 1 245 ? 2.320 7.933 -7.374 1.00 90.06 245 LYS A O 1
ATOM 1953 N N . PRO A 1 246 ? 3.426 6.479 -6.032 1.00 81.88 246 PRO A N 1
ATOM 1954 C CA . PRO A 1 246 ? 4.567 7.356 -5.759 1.00 81.88 246 PRO A CA 1
ATOM 1955 C C . PRO A 1 246 ? 5.320 7.785 -7.025 1.00 81.88 246 PRO A C 1
ATOM 1957 O O . PRO A 1 246 ? 5.991 8.810 -7.017 1.00 81.88 246 PRO A O 1
ATOM 1960 N N . HIS A 1 247 ? 5.128 7.097 -8.157 1.00 69.62 247 HIS A N 1
ATOM 1961 C CA . HIS A 1 247 ? 5.656 7.501 -9.464 1.00 69.62 247 HIS A CA 1
ATOM 1962 C C . HIS A 1 247 ? 5.353 8.973 -9.839 1.00 69.62 247 HIS A C 1
ATOM 1964 O O . HIS A 1 247 ? 6.140 9.624 -10.532 1.00 69.62 247 HIS A O 1
ATOM 1970 N N . GLY A 1 248 ? 4.234 9.533 -9.358 1.00 58.16 248 GLY A N 1
ATOM 1971 C CA . GLY A 1 248 ? 3.918 10.952 -9.543 1.00 58.16 248 GLY A CA 1
ATOM 1972 C C . GLY A 1 248 ? 4.983 11.903 -8.980 1.00 58.16 248 GLY A C 1
ATOM 1973 O O . GLY A 1 248 ? 5.201 12.966 -9.555 1.00 58.16 248 GLY A O 1
ATOM 1974 N N . LEU A 1 249 ? 5.702 11.512 -7.927 1.00 61.94 249 LEU A N 1
ATOM 1975 C CA . LEU A 1 249 ? 6.720 12.348 -7.286 1.00 61.94 249 LEU A CA 1
ATOM 1976 C C . LEU A 1 249 ? 7.955 12.569 -8.158 1.00 61.94 249 LEU A C 1
ATOM 1978 O O . LEU A 1 249 ? 8.589 13.615 -8.041 1.00 61.94 249 LEU A O 1
ATOM 1982 N N . TRP A 1 250 ? 8.274 11.628 -9.048 1.00 59.72 250 TRP A N 1
ATOM 1983 C CA . TRP A 1 250 ? 9.402 11.775 -9.967 1.00 59.72 250 TRP A CA 1
ATOM 1984 C C . TRP A 1 250 ? 9.019 12.584 -11.210 1.00 59.72 250 TRP A C 1
ATOM 1986 O O . TRP A 1 250 ? 9.737 13.484 -11.637 1.00 59.72 250 TRP A O 1
ATOM 1996 N N . ASN A 1 251 ? 7.833 12.308 -11.763 1.00 55.66 251 ASN A N 1
ATOM 1997 C CA . ASN A 1 251 ? 7.447 12.815 -13.080 1.00 55.66 251 ASN A CA 1
ATOM 1998 C C . ASN A 1 251 ? 6.487 14.016 -13.068 1.00 55.66 251 ASN A C 1
ATOM 2000 O O . ASN A 1 251 ? 6.374 14.698 -14.088 1.00 55.66 251 ASN A O 1
ATOM 2004 N N . ARG A 1 252 ? 5.800 14.307 -11.954 1.00 53.50 252 ARG A N 1
ATOM 2005 C CA . ARG A 1 252 ? 4.764 15.361 -11.874 1.00 53.50 252 ARG A CA 1
ATOM 2006 C C . ARG A 1 252 ? 5.070 16.516 -10.923 1.00 53.50 252 ARG A C 1
ATOM 2008 O O . ARG A 1 252 ? 4.208 17.379 -10.760 1.00 53.50 252 ARG A O 1
ATOM 2015 N N . ARG A 1 253 ? 6.264 16.604 -10.328 1.00 56.97 253 ARG A N 1
ATOM 2016 C CA . ARG A 1 253 ? 6.608 17.823 -9.582 1.00 56.97 253 ARG A CA 1
ATOM 2017 C C . ARG A 1 253 ? 6.670 19.025 -10.542 1.00 56.97 253 ARG A C 1
ATOM 2019 O O . ARG A 1 253 ? 7.186 18.874 -11.652 1.00 56.97 253 ARG A O 1
ATOM 2026 N N . PRO A 1 254 ? 6.157 20.206 -10.149 1.00 56.56 254 PRO A N 1
ATOM 2027 C CA . PRO A 1 254 ? 6.401 21.445 -10.882 1.00 56.56 254 PRO A CA 1
ATOM 2028 C C . PRO A 1 254 ? 7.901 21.613 -11.149 1.00 56.56 254 PRO A C 1
ATOM 2030 O O . PRO A 1 254 ? 8.714 21.226 -10.306 1.00 56.56 254 PRO A O 1
ATOM 2033 N N . ASP A 1 255 ? 8.287 22.195 -12.285 1.00 59.25 255 ASP A N 1
ATOM 2034 C CA . ASP A 1 255 ? 9.701 22.242 -12.698 1.00 59.25 255 ASP A CA 1
ATOM 2035 C C . ASP A 1 255 ? 10.627 22.891 -11.650 1.00 59.25 255 ASP A C 1
ATOM 2037 O O . ASP A 1 255 ? 11.781 22.487 -11.510 1.00 59.25 255 ASP A O 1
ATOM 2041 N N . TRP A 1 256 ? 10.107 23.810 -10.828 1.00 57.44 256 TRP A N 1
ATOM 2042 C CA . TRP A 1 256 ? 10.847 24.415 -9.715 1.00 57.44 256 TRP A CA 1
ATOM 2043 C C . TRP A 1 256 ? 11.172 23.428 -8.575 1.00 57.44 256 TRP A C 1
ATOM 2045 O O . TRP A 1 256 ? 12.236 23.512 -7.967 1.00 57.44 256 TRP A O 1
ATOM 2055 N N . MET A 1 257 ? 10.306 22.446 -8.306 1.00 52.22 257 MET A N 1
ATOM 2056 C CA . MET A 1 257 ? 10.573 21.390 -7.322 1.00 52.22 257 MET A CA 1
ATOM 2057 C C . MET A 1 257 ? 11.493 20.301 -7.876 1.00 52.22 257 MET A C 1
ATOM 2059 O O . MET A 1 257 ? 12.282 19.746 -7.112 1.00 52.22 257 MET A O 1
ATOM 2063 N N . LYS A 1 258 ? 11.428 20.006 -9.184 1.00 54.53 258 LYS A N 1
ATOM 2064 C CA . LYS A 1 258 ? 12.401 19.107 -9.831 1.00 54.53 258 LYS A CA 1
ATOM 2065 C C . LYS A 1 258 ? 13.822 19.636 -9.623 1.00 54.53 258 LYS A C 1
ATOM 2067 O O . LYS A 1 258 ? 14.704 18.874 -9.248 1.00 54.53 258 LYS A O 1
ATOM 2072 N N . GLN A 1 259 ? 14.027 20.948 -9.774 1.00 54.97 259 GLN A N 1
ATOM 2073 C CA . GLN A 1 259 ? 15.321 21.595 -9.527 1.00 54.97 259 GLN A CA 1
ATOM 2074 C C . GLN A 1 259 ? 15.777 21.464 -8.065 1.00 54.97 259 GLN A C 1
ATOM 2076 O O . GLN A 1 259 ? 16.921 21.085 -7.827 1.00 54.97 259 GLN A O 1
ATOM 2081 N N . ALA A 1 260 ? 14.895 21.699 -7.088 1.00 54.41 260 ALA A N 1
ATOM 2082 C CA . ALA A 1 260 ? 15.232 21.549 -5.669 1.00 54.41 260 ALA A CA 1
ATOM 2083 C C . ALA A 1 260 ? 15.611 20.100 -5.308 1.00 54.41 260 ALA A C 1
ATOM 2085 O O . ALA A 1 260 ? 16.624 19.872 -4.651 1.00 54.41 260 ALA A O 1
ATOM 2086 N N . TRP A 1 261 ? 14.860 19.109 -5.795 1.00 48.56 261 TRP A N 1
ATOM 2087 C CA . TRP A 1 261 ? 15.177 17.697 -5.560 1.00 48.56 261 TRP A CA 1
ATOM 2088 C C . TRP A 1 261 ? 16.450 17.246 -6.281 1.00 48.56 261 TRP A C 1
ATOM 2090 O O . TRP A 1 261 ? 17.244 16.531 -5.683 1.00 48.56 261 TRP A O 1
ATOM 2100 N N . HIS A 1 262 ? 16.722 17.718 -7.503 1.00 51.31 262 HIS A N 1
ATOM 2101 C CA . HIS A 1 262 ? 18.023 17.503 -8.148 1.00 51.31 262 HIS A CA 1
ATOM 2102 C C . HIS A 1 262 ? 19.179 18.126 -7.358 1.00 51.31 262 HIS A C 1
ATOM 2104 O O . HIS A 1 262 ? 20.287 17.612 -7.432 1.00 51.31 262 HIS A O 1
ATOM 2110 N N . HIS A 1 263 ? 18.939 19.192 -6.591 1.00 49.06 263 HIS A N 1
ATOM 2111 C CA . HIS A 1 263 ? 19.931 19.765 -5.684 1.00 49.06 263 HIS A CA 1
ATOM 2112 C C . HIS A 1 263 ? 20.168 18.910 -4.427 1.00 49.06 263 HIS A C 1
ATOM 2114 O O . HIS A 1 263 ? 21.310 18.839 -3.981 1.00 49.06 263 HIS A O 1
ATOM 2120 N N . PHE A 1 264 ? 19.143 18.233 -3.892 1.00 45.78 264 PHE A N 1
ATOM 2121 C CA . PHE A 1 264 ? 19.271 17.318 -2.741 1.00 45.78 264 PHE A CA 1
ATOM 2122 C C . PHE A 1 264 ? 19.744 15.906 -3.124 1.00 45.78 264 PHE A C 1
ATOM 2124 O O . PHE A 1 264 ? 20.419 15.251 -2.336 1.00 45.78 264 PHE A O 1
ATOM 2131 N N . LEU A 1 265 ? 19.435 15.457 -4.344 1.00 42.94 265 LEU A N 1
ATOM 2132 C CA . LEU A 1 265 ? 19.937 14.229 -4.966 1.00 42.94 265 LEU A CA 1
ATOM 2133 C C . LEU A 1 265 ? 21.164 14.462 -5.848 1.00 42.94 265 LEU A C 1
ATOM 2135 O O . LEU A 1 265 ? 21.542 13.574 -6.618 1.00 42.94 265 LEU A O 1
ATOM 2139 N N . LYS A 1 266 ? 21.848 15.605 -5.717 1.00 44.09 266 LYS A N 1
ATOM 2140 C CA . LYS A 1 266 ? 23.291 15.572 -5.934 1.00 44.09 266 LYS A CA 1
ATOM 2141 C C . LYS A 1 266 ? 23.820 14.636 -4.858 1.00 44.09 266 LYS A C 1
ATOM 2143 O O . LYS A 1 266 ? 24.151 15.077 -3.762 1.00 44.09 266 LYS A O 1
ATOM 2148 N N . PHE A 1 267 ? 23.825 13.336 -5.168 1.00 43.69 267 PHE A N 1
ATOM 2149 C CA . PHE A 1 267 ? 24.805 12.399 -4.657 1.00 43.69 267 PHE A CA 1
ATOM 2150 C C . PHE A 1 267 ? 26.079 13.226 -4.571 1.00 43.69 267 PHE A C 1
ATOM 2152 O O . PHE A 1 267 ? 26.562 13.683 -5.610 1.00 43.69 267 PHE A O 1
ATOM 2159 N N . GLY A 1 268 ? 26.513 13.573 -3.352 1.00 40.84 268 GLY A N 1
ATOM 2160 C CA . GLY A 1 268 ? 27.774 14.288 -3.183 1.00 40.84 268 GLY A CA 1
ATOM 2161 C C . GLY A 1 268 ? 28.806 13.568 -4.034 1.00 40.84 268 GLY A C 1
ATOM 2162 O O . GLY A 1 268 ? 28.679 12.353 -4.129 1.00 40.84 268 GLY A O 1
ATOM 2163 N N . ASP A 1 269 ? 29.705 14.306 -4.690 1.00 41.47 269 ASP A N 1
ATOM 2164 C CA . ASP A 1 269 ? 30.732 13.854 -5.646 1.00 41.47 269 ASP A CA 1
ATOM 2165 C C . ASP A 1 269 ? 31.477 12.564 -5.219 1.00 41.47 269 ASP A C 1
ATOM 2167 O O . ASP A 1 269 ? 32.669 12.555 -4.917 1.00 41.47 269 ASP A O 1
ATOM 2171 N N . PHE A 1 270 ? 30.778 11.438 -5.185 1.00 38.88 270 PHE A N 1
ATOM 2172 C CA . PHE A 1 270 ? 31.265 10.128 -4.823 1.00 38.88 270 PHE A CA 1
ATOM 2173 C C . PHE A 1 270 ? 31.698 9.508 -6.139 1.00 38.88 270 PHE A C 1
ATOM 2175 O O . PHE A 1 270 ? 30.922 8.851 -6.829 1.00 38.88 270 PHE A O 1
ATOM 2182 N N . GLY A 1 271 ? 32.957 9.768 -6.486 1.00 36.31 271 GLY A N 1
ATOM 2183 C CA . GLY A 1 271 ? 33.682 8.957 -7.460 1.00 36.31 271 GLY A CA 1
ATOM 2184 C C . GLY A 1 271 ? 34.049 9.621 -8.784 1.00 36.31 271 GLY A C 1
ATOM 2185 O O . GLY A 1 271 ? 34.175 8.909 -9.773 1.00 36.31 271 GLY A O 1
ATOM 2186 N N . GLN A 1 272 ? 34.264 10.939 -8.831 1.00 31.75 272 GLN A N 1
ATOM 2187 C CA . GLN A 1 272 ? 35.119 11.533 -9.874 1.00 31.75 272 GLN A CA 1
ATOM 2188 C C . GLN A 1 272 ? 36.449 12.019 -9.284 1.00 31.75 272 GLN A C 1
ATOM 2190 O O . GLN A 1 272 ? 36.786 13.200 -9.346 1.00 31.75 272 GLN A O 1
ATOM 2195 N N . GLN A 1 273 ? 37.195 11.081 -8.700 1.00 37.69 273 GLN A N 1
ATOM 2196 C CA . GLN A 1 273 ? 38.654 11.149 -8.606 1.00 37.69 273 GLN A CA 1
ATOM 2197 C C . GLN A 1 273 ? 39.230 9.850 -9.154 1.00 37.69 273 GLN A C 1
ATOM 2199 O O . GLN A 1 273 ? 38.672 8.785 -8.802 1.00 37.69 273 GLN A O 1
#

Nearest PDB structures (foldseek):
  7e9j-assembly1_A  TM=5.812E-01  e=1.132E-01  Bos taurus
  3bzu-assembly1_D  TM=2.278E-01  e=3.962E-01  Homo sapiens
  8b5t-assembly2_C  TM=2.896E-01  e=3.779E+00  Leishmania major
  8d38-assembly1_B  TM=2.014E-01  e=2.941E+00  Geobacillus stearothermophilus
  3u40-assembly1_C  TM=1.936E-01  e=7.527E+00  Entamoeba histolytica

Secondary structure (DSSP, 8-state):
-PPPPPP-------------------------PPP---------------HHHHHHHHHHHPPPPPB-HHHHGGGTEEEEEEEEEETTEEEE-SGGGSSSTT-----S---TT-EEEPTTS-TTSTT-EEEPPPPEEE---TTS-HHHHS---BSS-EEEEE--SSTTSHHHHIIIIIHHHHHHHHTTSB-TTEEEEE--TTPPPPHHHHHHHGGG-SS----HHHHT-GGGTTS-EEEEEEEE-TTHHHHSS-HHHHHHHHHH----S-S--

Sequence (273 aa):
MRLTLGSWHPNERTLMAVLLVTSLLQTCASSTSFPRRGIAATAQTKTSNSPRAAVVANQETCEPPHFVDWALWEHGCVAERNVCIDQGVFIVFQDKVKPGKNFTGTQLFDTGGAFYNVPGFMDNLKGTKTPFRQPMFRTNTHRDPPDILDPVFDKCSLPLIWWPWWPFNAGDFTLASAAPLHAMLQEGIVDRNIKFTPVLDGYRMPEYIDWELQPFSNHKVETLEDLSSRERAGARCYKTILLCKPHGLWNRRPDWMKQAWHHFLKFGDFGQQ

Radius of gyration: 24.21 Å; Cα contacts (8 Å, |Δi|>4): 404; chains: 1; bounding box: 68×92×51 Å

pLDDT: mean 78.77, std 21.05, range [31.75, 98.31]

Mean predicted aligned error: 12.22 Å

Foldseek 3Di:
DDDDDDDDDDDDDDDDDDDDPDDDPDDDPDDDDDDPDDDPPDPDPPPPPPLQNVLVVQQVPADFWDADQVCQVVQQKHKAFWWFFAQQATAHADPCQPPDDNPPVDQPHDQPPAWEFDPPDDPPDPPRTGRDDRHHYHHDDPPDDPCRVPDDARRRAEEAEERAHHQVDLVSRCVQPLVSLVVCCVVVRTHQSYAYEYEDPPDDHDPVVQVSCVVSHPDGHHYSSRLNDPVSRRRRIHRMYMYGYSNCVQVPDDPVVNVVVVVVPPPPPPDPD